Protein AF-X1L240-F1 (afdb_monomer)

Mean predicted aligned error: 15.2 Å

Structure (mmCIF, N/CA/C/O backbone):
data_AF-X1L240-F1
#
_entry.id   AF-X1L240-F1
#
loop_
_atom_site.group_PDB
_atom_site.id
_atom_site.type_symbol
_atom_site.label_atom_id
_atom_site.label_alt_id
_atom_site.label_comp_id
_atom_site.label_asym_id
_atom_site.label_entity_id
_atom_site.label_seq_id
_atom_site.pdbx_PDB_ins_code
_atom_site.Cartn_x
_atom_site.Cartn_y
_atom_site.Cartn_z
_atom_site.occupancy
_atom_site.B_iso_or_equiv
_atom_site.auth_seq_id
_atom_site.auth_comp_id
_atom_site.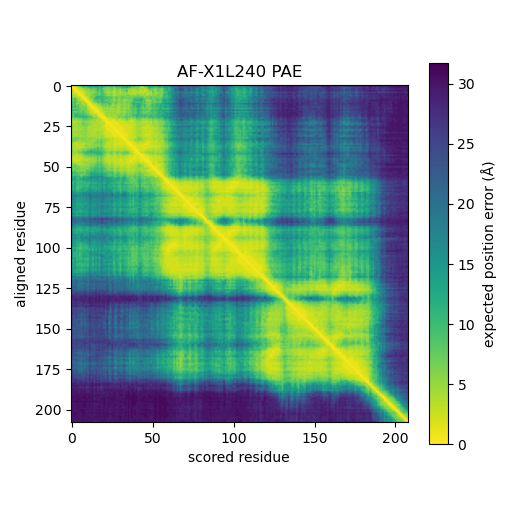auth_asym_id
_atom_site.auth_atom_id
_atom_site.pdbx_PDB_model_num
ATOM 1 N N . GLY A 1 1 ? -13.635 12.546 35.125 1.00 64.88 1 GLY A N 1
ATOM 2 C CA . GLY A 1 1 ? -14.013 11.126 35.265 1.00 64.88 1 GLY A CA 1
ATOM 3 C C . GLY A 1 1 ? -13.956 10.483 33.898 1.00 64.88 1 GLY A C 1
ATOM 4 O O . GLY A 1 1 ? -14.154 11.200 32.927 1.00 64.88 1 GLY A O 1
ATOM 5 N N . ILE A 1 2 ? -13.635 9.193 33.816 1.00 74.81 2 ILE A N 1
ATOM 6 C CA . ILE A 1 2 ? -13.591 8.444 32.550 1.00 74.81 2 ILE A CA 1
ATOM 7 C C . ILE A 1 2 ? -14.924 7.709 32.403 1.00 74.81 2 ILE A C 1
ATOM 9 O O . ILE A 1 2 ? -15.330 7.009 33.330 1.00 74.81 2 ILE A O 1
ATOM 13 N N . ASN A 1 3 ? -15.600 7.877 31.266 1.00 79.88 3 ASN A N 1
ATOM 14 C CA . ASN A 1 3 ? -16.788 7.093 30.938 1.00 79.88 3 ASN A CA 1
ATOM 15 C C . ASN A 1 3 ? -16.334 5.785 30.296 1.00 79.88 3 ASN A C 1
ATOM 17 O O . ASN A 1 3 ? -15.574 5.810 29.329 1.00 79.88 3 ASN A O 1
ATOM 21 N N . MET A 1 4 ? -16.781 4.656 30.837 1.00 81.19 4 MET A N 1
ATOM 22 C CA . MET A 1 4 ? -16.310 3.342 30.415 1.00 81.19 4 MET A CA 1
ATOM 23 C C . MET A 1 4 ? -17.476 2.373 30.263 1.00 81.19 4 MET A C 1
ATOM 25 O O . MET A 1 4 ? -18.362 2.323 31.115 1.00 81.19 4 MET A O 1
ATOM 29 N N . VAL A 1 5 ? -17.444 1.604 29.180 1.00 81.12 5 VAL A N 1
ATOM 30 C CA . VAL A 1 5 ? -18.357 0.501 28.891 1.00 81.12 5 VAL A CA 1
ATOM 31 C C . VAL A 1 5 ? -17.515 -0.758 28.745 1.00 81.12 5 VAL A C 1
ATOM 33 O O . VAL A 1 5 ? -16.500 -0.772 28.049 1.00 81.12 5 VAL A O 1
ATOM 36 N N . VAL A 1 6 ?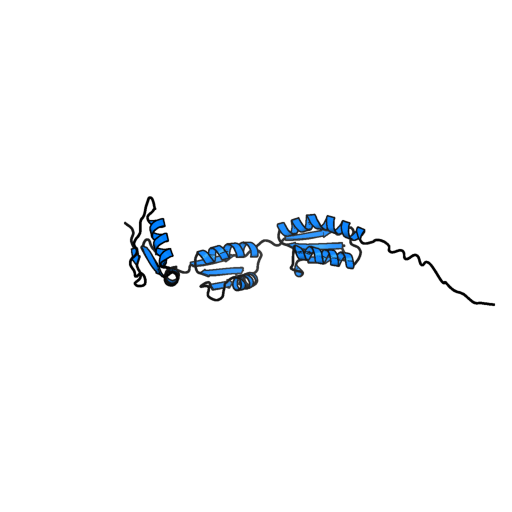 -17.923 -1.806 29.445 1.00 80.38 6 VAL A N 1
ATOM 37 C CA . VAL A 1 6 ? -17.218 -3.082 29.487 1.00 80.38 6 VAL A CA 1
ATOM 38 C C . VAL A 1 6 ? -18.162 -4.128 28.918 1.00 80.38 6 VAL A C 1
ATOM 40 O O . VAL A 1 6 ? -19.302 -4.224 29.367 1.00 80.38 6 VAL A O 1
ATOM 43 N N . ASP A 1 7 ? -17.703 -4.855 27.907 1.00 79.31 7 ASP A N 1
ATOM 44 C CA . ASP A 1 7 ? -18.463 -5.935 27.285 1.00 79.31 7 ASP A CA 1
ATOM 45 C C . ASP A 1 7 ? -18.542 -7.162 28.213 1.00 79.31 7 ASP A C 1
ATOM 47 O O . ASP A 1 7 ? -17.616 -7.423 28.988 1.00 79.31 7 ASP A O 1
ATOM 51 N N . ASP A 1 8 ? -19.618 -7.948 28.113 1.00 77.56 8 ASP A N 1
ATOM 52 C CA . ASP A 1 8 ? -19.832 -9.154 28.933 1.00 77.56 8 ASP A CA 1
ATOM 53 C C . ASP A 1 8 ? -18.708 -10.195 28.772 1.00 77.56 8 ASP A C 1
ATOM 55 O O . ASP A 1 8 ? -18.492 -11.036 29.648 1.00 77.56 8 ASP A O 1
ATOM 59 N N . SER A 1 9 ? -17.948 -10.126 27.672 1.00 71.19 9 SER A N 1
ATOM 60 C CA . SER A 1 9 ? -16.756 -10.948 27.446 1.00 71.19 9 SER A CA 1
ATOM 61 C C . SER A 1 9 ? -15.616 -10.703 28.445 1.00 71.19 9 SER A C 1
ATOM 63 O O . SER A 1 9 ? -14.709 -11.535 28.563 1.00 71.19 9 SER A O 1
ATOM 65 N N . VAL A 1 10 ? -15.644 -9.598 29.192 1.00 73.75 10 VAL A N 1
ATOM 66 C CA . VAL A 1 10 ? -14.612 -9.235 30.165 1.00 73.75 10 VAL A CA 1
ATOM 67 C C . VAL A 1 10 ? -14.904 -9.909 31.506 1.00 73.75 10 VAL A C 1
ATOM 69 O O . VAL A 1 10 ? -15.549 -9.356 32.395 1.00 73.75 10 VAL A O 1
ATOM 72 N N . THR A 1 11 ? -14.390 -11.128 31.675 1.00 72.00 11 THR A N 1
ATOM 73 C CA . THR A 1 11 ? -14.557 -11.915 32.907 1.00 72.00 11 THR A CA 1
ATOM 74 C C . THR A 1 11 ? -13.221 -12.311 33.540 1.00 72.00 11 THR A C 1
ATOM 76 O O . THR A 1 11 ? -12.216 -12.557 32.871 1.00 72.00 11 THR A O 1
ATOM 79 N N . GLY A 1 12 ? -13.199 -12.387 34.874 1.00 71.62 12 GLY A N 1
ATOM 80 C CA . GLY A 1 12 ? -12.075 -12.922 35.643 1.00 71.62 12 GLY A CA 1
ATOM 81 C C . GLY A 1 12 ? -11.600 -12.021 36.781 1.00 71.62 12 GLY A C 1
ATOM 82 O O . GLY A 1 12 ? -11.996 -10.869 36.913 1.00 71.62 12 GLY A O 1
ATOM 83 N N . LYS A 1 13 ? -10.727 -12.575 37.629 1.00 73.25 13 LYS A N 1
ATOM 84 C CA . LYS A 1 13 ? -10.032 -11.842 38.694 1.00 73.25 13 LYS A CA 1
ATOM 85 C C . LYS A 1 13 ? -8.554 -11.722 38.343 1.00 73.25 13 LYS A C 1
ATOM 87 O O . LYS A 1 13 ? -7.953 -12.676 37.848 1.00 73.25 13 LYS A O 1
ATOM 92 N N . ILE A 1 14 ? -7.987 -10.551 38.601 1.00 68.06 14 ILE A N 1
ATOM 93 C CA . ILE A 1 14 ? -6.566 -10.258 38.437 1.00 68.06 14 ILE A CA 1
ATOM 94 C C . ILE A 1 14 ? -6.063 -9.637 39.743 1.00 68.06 14 ILE A C 1
ATOM 96 O O . ILE A 1 14 ? -6.729 -8.788 40.333 1.00 68.06 14 ILE A O 1
ATOM 100 N N . THR A 1 15 ? -4.894 -10.079 40.196 1.00 74.19 15 THR A N 1
ATOM 101 C CA . THR A 1 15 ? -4.177 -9.482 41.326 1.00 74.19 15 THR A CA 1
ATOM 102 C C . THR A 1 15 ? -2.931 -8.815 40.771 1.00 74.19 15 THR A C 1
ATOM 104 O O . THR A 1 15 ? -2.129 -9.468 40.109 1.00 74.19 15 THR A O 1
ATOM 107 N N . LEU A 1 16 ? -2.782 -7.515 41.015 1.00 69.44 16 LEU A N 1
ATOM 108 C CA . LEU A 1 16 ? -1.676 -6.712 40.497 1.00 69.44 16 LEU A CA 1
ATOM 109 C C . LEU A 1 16 ? -0.954 -6.034 41.646 1.00 69.44 16 LEU A C 1
ATOM 111 O O . LEU A 1 16 ? -1.573 -5.625 42.627 1.00 69.44 16 LEU A O 1
ATOM 115 N N . ASN A 1 17 ? 0.349 -5.858 41.475 1.00 79.25 17 ASN A N 1
ATOM 116 C CA . ASN A 1 17 ? 1.143 -4.957 42.290 1.00 79.25 17 ASN A CA 1
ATOM 117 C C . ASN A 1 17 ? 1.665 -3.854 41.370 1.00 79.25 17 ASN A C 1
ATOM 119 O O . ASN A 1 17 ? 2.515 -4.108 40.519 1.00 79.25 17 ASN A O 1
ATOM 123 N N . LEU A 1 18 ? 1.091 -2.661 41.494 1.00 78.31 18 LEU A N 1
ATOM 124 C CA . LEU A 1 18 ? 1.404 -1.513 40.652 1.00 78.31 18 LEU A CA 1
ATOM 125 C C . LEU A 1 18 ? 2.294 -0.549 41.446 1.00 78.31 18 LEU A C 1
ATOM 127 O O . LEU A 1 18 ? 1.907 -0.102 42.526 1.00 78.31 18 LEU A O 1
ATOM 131 N N . ARG A 1 19 ? 3.478 -0.225 40.919 1.00 81.19 19 ARG A N 1
ATOM 132 C CA . ARG A 1 19 ? 4.399 0.771 41.489 1.00 81.19 19 ARG A CA 1
ATOM 133 C C . ARG A 1 19 ? 4.771 1.771 40.406 1.00 81.19 19 ARG A C 1
ATOM 135 O O . ARG A 1 19 ? 5.269 1.353 39.371 1.00 81.19 19 ARG A O 1
ATOM 142 N N . GLU A 1 20 ? 4.503 3.054 40.647 1.00 83.06 20 GLU A N 1
ATOM 143 C CA . GLU A 1 20 ? 4.883 4.163 39.751 1.00 83.06 20 GLU A CA 1
ATOM 144 C C . GLU A 1 20 ? 4.416 4.010 38.287 1.00 83.06 20 GLU A C 1
ATOM 146 O O . GLU A 1 20 ? 5.056 4.505 37.366 1.00 83.06 20 GLU A O 1
ATOM 151 N N . VAL A 1 21 ? 3.283 3.341 38.052 1.00 86.06 21 VAL A N 1
ATOM 152 C CA . VAL A 1 21 ? 2.714 3.146 36.706 1.00 86.06 21 VAL A CA 1
ATOM 153 C C . VAL A 1 21 ? 1.523 4.065 36.462 1.00 86.06 21 VAL A C 1
ATOM 155 O O . VAL A 1 21 ? 0.710 4.303 37.360 1.00 86.06 21 VAL A O 1
ATOM 158 N N . SER A 1 22 ? 1.395 4.566 35.232 1.00 88.75 22 SER A N 1
ATOM 159 C CA . SER A 1 22 ? 0.227 5.350 34.832 1.00 88.75 22 SER A CA 1
ATOM 160 C C . SER A 1 22 ? -1.017 4.461 34.707 1.00 88.75 22 SER A C 1
ATOM 162 O O . SER A 1 22 ? -0.921 3.253 34.477 1.00 88.75 22 SER A O 1
ATOM 164 N N . PHE A 1 23 ? -2.209 5.059 34.821 1.00 83.31 23 PHE A N 1
ATOM 165 C CA . PHE A 1 23 ? -3.475 4.341 34.619 1.00 83.31 23 PHE A CA 1
ATOM 166 C C . PHE A 1 23 ? -3.527 3.640 33.254 1.00 83.31 23 PHE A C 1
ATOM 168 O O . PHE A 1 23 ? -3.976 2.501 33.165 1.00 83.31 23 PHE A O 1
ATOM 175 N N . LYS A 1 24 ? -3.033 4.305 32.203 1.00 83.75 24 LYS A N 1
ATOM 176 C CA . LYS A 1 24 ? -3.028 3.770 30.841 1.00 83.75 24 LYS A CA 1
ATOM 177 C C . LYS A 1 24 ? -2.110 2.554 30.719 1.00 83.75 24 LYS A C 1
ATOM 179 O O . LYS A 1 24 ? -2.525 1.555 30.148 1.00 83.75 24 LYS A O 1
ATOM 184 N N . ASP A 1 25 ? -0.912 2.615 31.299 1.00 85.94 25 ASP A N 1
ATOM 185 C CA . ASP A 1 25 ? 0.047 1.503 31.240 1.00 85.94 25 ASP A CA 1
ATOM 186 C C . ASP A 1 25 ? -0.443 0.299 32.050 1.00 85.94 25 ASP A C 1
ATOM 188 O O . ASP A 1 25 ? -0.326 -0.847 31.617 1.00 85.94 25 ASP A O 1
ATOM 192 N N . ALA A 1 26 ? -1.048 0.556 33.215 1.00 85.50 26 ALA A N 1
ATOM 193 C CA . ALA A 1 26 ? -1.674 -0.483 34.021 1.00 85.50 26 ALA A CA 1
ATOM 194 C C . ALA A 1 26 ? -2.846 -1.144 33.278 1.00 85.50 26 ALA A C 1
ATOM 196 O O . ALA A 1 26 ? -2.953 -2.370 33.277 1.00 85.50 26 ALA A O 1
ATOM 197 N N . LEU A 1 27 ? -3.700 -0.350 32.623 1.00 85.69 27 LEU A N 1
ATOM 198 C CA . LEU A 1 27 ? -4.809 -0.853 31.816 1.00 85.69 27 LEU A CA 1
ATOM 199 C C . LEU A 1 27 ? -4.300 -1.700 30.642 1.00 85.69 27 LEU A C 1
ATOM 201 O O . LEU A 1 27 ? -4.745 -2.832 30.479 1.00 85.69 27 LEU A O 1
ATOM 205 N N . ASP A 1 28 ? -3.332 -1.198 29.876 1.00 86.19 28 ASP A N 1
ATOM 206 C CA . ASP A 1 28 ? -2.754 -1.905 28.728 1.00 86.19 28 ASP A CA 1
ATOM 207 C C . ASP A 1 28 ? -2.132 -3.255 29.139 1.00 86.19 28 ASP A C 1
ATOM 209 O O . ASP A 1 28 ? -2.334 -4.276 28.478 1.00 86.19 28 ASP A O 1
ATOM 213 N N . LEU A 1 29 ? -1.456 -3.304 30.294 1.00 84.38 29 LEU A N 1
ATOM 214 C CA . LEU A 1 29 ? -0.923 -4.549 30.855 1.00 84.38 29 LEU A CA 1
ATOM 215 C C . LEU A 1 29 ? -2.034 -5.565 31.170 1.00 84.38 29 LEU A C 1
ATOM 217 O O . LEU A 1 29 ? -1.906 -6.746 30.839 1.00 84.38 29 LEU A O 1
ATOM 221 N N . ILE A 1 30 ? -3.126 -5.121 31.799 1.00 84.25 30 ILE A N 1
ATOM 222 C CA . ILE A 1 30 ? -4.266 -5.984 32.153 1.00 84.25 30 ILE A CA 1
ATOM 223 C C . ILE A 1 30 ? -4.925 -6.553 30.899 1.00 84.25 30 ILE A C 1
ATOM 225 O O . ILE A 1 30 ? -5.211 -7.752 30.842 1.00 84.25 30 ILE A O 1
ATOM 229 N N . LEU A 1 31 ? -5.154 -5.698 29.902 1.00 87.12 31 LEU A N 1
ATOM 230 C CA . LEU A 1 31 ? -5.813 -6.074 28.656 1.00 87.12 31 LEU A CA 1
ATOM 231 C C . LEU A 1 31 ? -4.976 -7.097 27.882 1.00 87.12 31 LEU A C 1
ATOM 233 O O . LEU A 1 31 ? -5.490 -8.160 27.523 1.00 87.12 31 LEU A O 1
ATOM 237 N N . LYS A 1 32 ? -3.661 -6.864 27.767 1.00 84.44 32 LYS A N 1
ATOM 238 C CA . LYS A 1 32 ? -2.716 -7.809 27.148 1.00 84.44 32 LYS A CA 1
ATOM 239 C C . LYS A 1 32 ? -2.717 -9.182 27.817 1.00 84.44 32 LYS A C 1
ATOM 241 O O . LYS A 1 32 ? -2.721 -10.190 27.116 1.00 84.44 32 LYS A O 1
ATOM 246 N N . LEU A 1 33 ? -2.761 -9.246 29.152 1.00 83.19 33 LEU A N 1
ATOM 247 C CA . LEU A 1 33 ? -2.785 -10.519 29.892 1.00 83.19 33 LEU A CA 1
ATOM 248 C C . LEU A 1 33 ? -4.053 -11.348 29.646 1.00 83.19 33 LEU A C 1
ATOM 250 O O . LEU A 1 33 ? -4.039 -12.563 29.842 1.00 83.19 33 LEU A O 1
ATOM 254 N N . LYS A 1 34 ? -5.156 -10.702 29.258 1.00 81.19 34 LYS A N 1
ATOM 255 C CA . LYS A 1 34 ? -6.461 -11.344 29.052 1.00 81.19 34 LYS A CA 1
ATOM 256 C C . LYS A 1 34 ? -6.869 -11.450 27.582 1.00 81.19 34 LYS A C 1
ATOM 258 O O . LYS A 1 34 ? -7.962 -11.933 27.312 1.00 81.19 34 LYS A O 1
ATOM 263 N N . GLY A 1 35 ? -6.013 -11.030 26.647 1.00 84.12 35 GLY A N 1
ATOM 264 C CA . GLY A 1 35 ? -6.350 -10.992 25.218 1.00 84.12 35 GLY A CA 1
ATOM 265 C C . GLY A 1 35 ? -7.481 -10.009 24.890 1.00 84.12 35 GLY A C 1
ATOM 266 O O . GLY A 1 35 ? -8.183 -10.173 23.891 1.00 84.12 35 GLY A O 1
ATOM 267 N N . LEU A 1 36 ? -7.682 -9.016 25.753 1.00 87.50 36 LEU A N 1
ATOM 268 C CA . LEU A 1 36 ? -8.650 -7.945 25.570 1.00 87.50 36 LEU A CA 1
ATOM 269 C C . LEU A 1 36 ? -7.960 -6.755 24.903 1.00 87.50 36 LEU A C 1
ATOM 271 O O . LEU A 1 36 ? -6.734 -6.638 24.926 1.00 87.50 36 LEU A O 1
ATOM 275 N N . ASP A 1 37 ? -8.758 -5.869 24.333 1.00 87.56 37 ASP A N 1
ATOM 276 C CA . ASP A 1 37 ? -8.302 -4.602 23.780 1.00 87.56 37 ASP A CA 1
ATOM 277 C C . ASP A 1 37 ? -9.288 -3.500 24.196 1.00 87.56 37 ASP A C 1
ATOM 279 O O . ASP A 1 37 ? -10.337 -3.774 24.798 1.00 87.56 37 ASP A O 1
ATOM 283 N N . TYR A 1 38 ? -8.962 -2.247 23.902 1.00 86.56 38 TYR A N 1
ATOM 284 C CA . TYR A 1 38 ? -9.868 -1.132 24.130 1.00 86.56 38 TYR A CA 1
ATOM 285 C C . TYR A 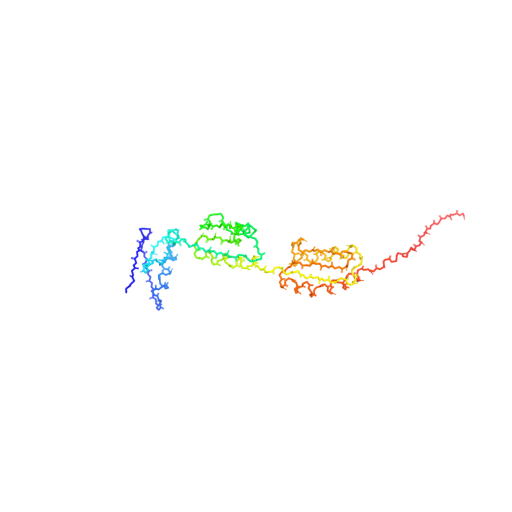1 38 ? -9.954 -0.219 22.912 1.00 86.56 38 TYR A C 1
ATOM 287 O O . TYR A 1 38 ? -9.005 -0.049 22.151 1.00 86.56 38 TYR A O 1
ATOM 295 N N . THR A 1 39 ? -11.103 0.422 22.738 1.00 85.00 39 THR A N 1
ATOM 296 C CA . THR A 1 39 ? -11.262 1.505 21.769 1.00 85.00 39 THR A CA 1
ATOM 297 C C . THR A 1 39 ? -12.005 2.665 22.400 1.00 85.00 39 THR A C 1
ATOM 299 O O . THR A 1 39 ? -12.779 2.492 23.339 1.00 85.00 39 THR A O 1
ATOM 302 N N . GLU A 1 40 ? -11.748 3.868 21.906 1.00 83.00 40 GLU A N 1
ATOM 303 C CA . GLU A 1 40 ? -12.435 5.065 22.358 1.00 83.00 40 GLU A CA 1
ATOM 304 C C . GLU A 1 40 ? -13.401 5.523 21.270 1.00 83.00 40 GLU A C 1
ATOM 306 O O . GLU A 1 40 ? -12.997 5.874 20.160 1.00 83.00 40 GLU A O 1
ATOM 311 N N . VAL A 1 41 ? -14.693 5.522 21.591 1.00 79.19 41 VAL A N 1
ATOM 312 C CA . VAL A 1 41 ? -15.749 5.975 20.684 1.00 79.19 41 VAL A CA 1
ATOM 313 C C . VAL A 1 41 ? -16.542 7.057 21.395 1.00 79.19 41 VAL A C 1
ATOM 315 O O . VAL A 1 41 ? -17.176 6.807 22.415 1.00 79.19 41 VAL A O 1
ATOM 318 N N . SER A 1 42 ? -16.508 8.278 20.855 1.00 77.56 42 SER A N 1
ATOM 319 C CA . SER A 1 42 ? -17.291 9.411 21.369 1.00 77.56 42 SER A CA 1
ATOM 320 C C . SER A 1 42 ? -17.090 9.671 22.874 1.00 77.56 42 SER A C 1
ATOM 322 O O . SER A 1 42 ? -18.066 9.852 23.601 1.00 77.56 42 SER A O 1
ATOM 324 N N . ASN A 1 43 ? -15.830 9.716 23.337 1.00 77.19 43 ASN A N 1
ATOM 325 C CA . ASN A 1 43 ? -15.452 9.957 24.743 1.00 77.19 43 ASN A CA 1
ATOM 326 C C . ASN A 1 43 ? -15.907 8.844 25.717 1.00 77.19 43 ASN A C 1
ATOM 328 O O . ASN A 1 43 ? -16.016 9.059 26.928 1.00 77.19 43 ASN A O 1
ATOM 332 N N . ILE A 1 44 ? -16.195 7.652 25.188 1.00 80.75 44 ILE A N 1
ATOM 333 C CA . ILE A 1 44 ? -16.465 6.438 25.956 1.00 80.75 44 ILE A CA 1
ATOM 334 C C . ILE A 1 44 ? -15.369 5.426 25.644 1.00 80.75 44 ILE A C 1
ATOM 336 O O . ILE A 1 44 ? -15.122 5.092 24.484 1.00 80.75 44 ILE A O 1
ATOM 340 N N . LEU A 1 45 ? -14.737 4.928 26.701 1.00 83.94 45 LEU A N 1
ATOM 341 C CA . LEU A 1 45 ? -13.778 3.839 26.638 1.00 83.94 45 LEU A CA 1
ATOM 342 C C . LEU A 1 45 ? -14.534 2.506 26.587 1.00 83.94 45 LEU A C 1
ATOM 344 O O . LEU A 1 45 ? -15.198 2.142 27.555 1.00 83.94 45 LEU A O 1
ATOM 348 N N . ILE A 1 46 ? -14.442 1.788 25.473 1.00 84.81 46 ILE A N 1
ATOM 349 C CA . ILE A 1 46 ? -15.039 0.464 25.286 1.00 84.81 46 ILE A CA 1
ATOM 350 C C . ILE A 1 46 ? -13.945 -0.583 25.468 1.00 84.81 46 ILE A C 1
ATOM 352 O O . ILE A 1 46 ? -12.932 -0.533 24.773 1.00 84.81 46 ILE A O 1
ATOM 356 N N . ILE A 1 47 ? -14.157 -1.530 26.380 1.00 87.06 47 ILE A N 1
ATOM 357 C CA . ILE A 1 47 ? -13.249 -2.656 26.628 1.00 87.06 47 ILE A CA 1
ATOM 358 C C . ILE A 1 47 ? -13.952 -3.950 26.226 1.00 87.06 47 ILE A C 1
ATOM 360 O O . ILE A 1 47 ? -15.024 -4.254 26.750 1.00 87.06 47 ILE A O 1
ATOM 364 N N . ALA A 1 48 ? -13.341 -4.718 25.325 1.00 85.88 48 ALA A N 1
ATOM 365 C CA . ALA A 1 48 ? -13.869 -6.001 24.865 1.00 85.88 48 ALA A CA 1
ATOM 366 C C . ALA A 1 48 ? -12.734 -6.927 24.396 1.00 85.88 48 ALA A C 1
ATOM 368 O O . ALA A 1 48 ? -11.562 -6.546 24.381 1.00 85.88 48 ALA A O 1
ATOM 369 N N . GLN A 1 49 ? -13.061 -8.158 23.999 1.00 84.75 49 GLN A N 1
ATOM 370 C CA . GLN A 1 49 ? -12.097 -9.012 23.296 1.00 84.75 49 GLN A CA 1
ATOM 371 C C . GLN A 1 49 ? -11.621 -8.339 22.007 1.00 84.75 49 GLN A C 1
ATOM 373 O O . GLN A 1 49 ? -12.391 -7.652 21.337 1.00 84.75 49 GLN A O 1
ATOM 378 N N . LYS A 1 50 ? -10.364 -8.578 21.629 1.00 80.94 50 LYS A N 1
ATOM 379 C CA . LYS A 1 50 ? -9.724 -7.920 20.481 1.00 80.94 50 LYS A CA 1
ATOM 380 C C . LYS A 1 50 ? -10.552 -7.975 19.186 1.00 80.94 50 LYS A C 1
ATOM 382 O O . LYS A 1 50 ? -10.642 -6.988 18.466 1.00 80.94 50 LYS A O 1
ATOM 387 N N . GLU A 1 51 ? -11.207 -9.103 18.923 1.00 76.50 51 GLU A N 1
ATOM 388 C CA . GLU A 1 51 ? -12.057 -9.296 17.741 1.00 76.50 51 GLU A CA 1
ATOM 389 C C . GLU A 1 51 ? -13.356 -8.465 17.781 1.00 76.50 51 GLU A C 1
ATOM 391 O O . GLU A 1 51 ? -13.804 -7.946 16.757 1.00 76.50 51 GLU A O 1
ATOM 396 N N . LEU A 1 52 ? -13.928 -8.276 18.974 1.00 77.25 52 LEU A N 1
ATOM 397 C CA . LEU A 1 52 ? -15.098 -7.426 19.207 1.00 77.25 52 LEU A CA 1
ATOM 398 C C . LEU A 1 52 ? -14.734 -5.938 19.132 1.00 77.25 52 LEU A C 1
ATOM 400 O O . LEU A 1 52 ? -15.491 -5.155 18.560 1.00 77.25 52 LEU A O 1
ATOM 404 N N . VAL A 1 53 ? -13.558 -5.549 19.637 1.00 77.06 53 VAL A N 1
ATOM 405 C CA . VAL A 1 53 ? -13.042 -4.167 19.567 1.00 77.06 53 VAL A CA 1
ATOM 406 C C . VAL A 1 53 ? -12.924 -3.676 18.126 1.00 77.06 53 VAL A C 1
ATOM 408 O O . VAL A 1 53 ? -13.354 -2.564 17.819 1.00 77.06 53 VAL A O 1
ATOM 411 N N . GLU A 1 54 ? -12.446 -4.527 17.220 1.00 70.94 54 GLU A N 1
ATOM 412 C CA . GLU A 1 54 ? -12.418 -4.244 15.779 1.00 70.94 54 GLU A CA 1
ATOM 413 C C . GLU A 1 54 ? -13.819 -4.020 15.180 1.00 70.94 54 GLU A C 1
ATOM 415 O O . GLU A 1 54 ? -13.962 -3.307 14.192 1.00 70.94 54 GLU A O 1
ATOM 420 N N . GLY A 1 55 ? -14.875 -4.593 15.767 1.00 71.00 55 GLY A N 1
ATOM 421 C CA . GLY A 1 55 ? -16.265 -4.325 15.376 1.00 71.00 55 GLY A CA 1
ATOM 422 C C . GLY A 1 55 ? -16.782 -2.949 15.811 1.00 71.00 55 GLY A C 1
ATOM 423 O O . GLY A 1 55 ? -17.644 -2.378 15.144 1.00 71.00 55 GLY A O 1
ATOM 424 N N . TYR A 1 56 ? -16.244 -2.393 16.900 1.00 70.75 56 TYR A N 1
ATOM 425 C CA . TYR A 1 56 ? -16.595 -1.052 17.381 1.00 70.75 56 TYR A CA 1
ATOM 426 C C . TYR A 1 56 ? -15.845 0.063 16.635 1.00 70.75 56 TYR A C 1
ATOM 428 O O . TYR A 1 56 ? -16.310 1.209 16.611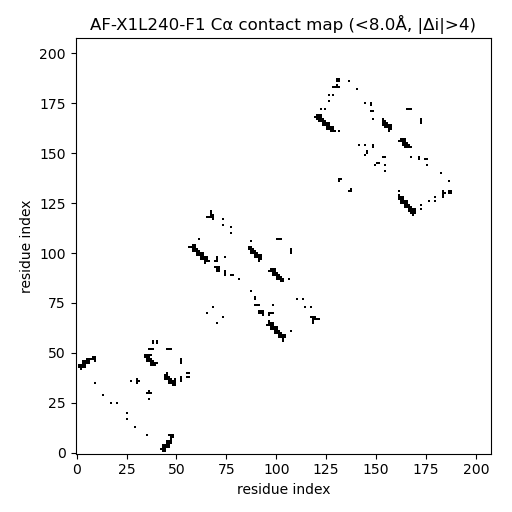 1.00 70.75 56 TYR A O 1
ATOM 436 N N . LYS A 1 57 ? -14.712 -0.251 15.988 1.00 72.75 57 LYS A N 1
ATOM 437 C CA . LYS A 1 57 ? -14.011 0.681 15.097 1.00 72.75 57 LYS A CA 1
ATOM 438 C C . LYS A 1 57 ? -14.870 0.921 13.852 1.00 72.75 57 LYS A C 1
ATOM 440 O O . LYS A 1 57 ? -15.031 0.048 13.004 1.00 72.75 57 LYS A O 1
ATOM 445 N N . LYS A 1 58 ? -15.434 2.126 13.726 1.00 75.25 58 LYS A N 1
ATOM 446 C CA . LYS A 1 58 ? -16.182 2.499 12.518 1.00 75.25 58 LYS A CA 1
ATOM 447 C C . LYS A 1 58 ? -15.234 2.514 11.314 1.00 75.25 58 LYS A C 1
ATOM 449 O O . LYS A 1 58 ? -14.190 3.165 11.404 1.00 75.25 58 LYS A O 1
ATOM 454 N N . PRO A 1 59 ? -15.594 1.865 10.192 1.00 81.38 59 PRO A N 1
ATOM 455 C CA . PRO A 1 59 ? -14.809 1.974 8.978 1.00 81.38 59 PRO A CA 1
ATOM 456 C C . PRO A 1 59 ? -14.850 3.423 8.503 1.00 81.38 59 PRO A C 1
ATOM 458 O O . PRO A 1 59 ? -15.911 4.054 8.447 1.00 81.38 59 PRO A O 1
ATOM 461 N N . ILE A 1 60 ? -13.684 3.956 8.176 1.00 86.75 60 ILE A N 1
ATOM 462 C CA . ILE A 1 60 ? -13.559 5.256 7.532 1.00 86.75 60 ILE A CA 1
ATOM 463 C C . ILE A 1 60 ? -13.382 5.035 6.034 1.00 86.75 60 ILE A C 1
ATOM 465 O O . ILE A 1 60 ? -12.851 4.013 5.612 1.00 86.75 60 ILE A O 1
ATOM 469 N N . THR A 1 61 ? -13.860 5.978 5.226 1.00 89.19 61 THR A N 1
ATOM 470 C CA . THR A 1 61 ? -13.629 5.976 3.778 1.00 89.19 61 THR A CA 1
ATOM 471 C C . THR A 1 61 ? -12.715 7.132 3.430 1.00 89.19 61 THR A C 1
ATOM 473 O O . THR A 1 61 ? -12.955 8.261 3.862 1.00 89.19 61 THR A O 1
ATOM 476 N N . ARG A 1 62 ? -11.677 6.852 2.649 1.00 91.56 62 ARG A N 1
ATOM 477 C CA . ARG A 1 62 ? -10.733 7.844 2.151 1.00 91.56 62 ARG A CA 1
ATOM 478 C C . ARG A 1 62 ? -10.607 7.712 0.641 1.00 91.56 62 ARG A C 1
ATOM 480 O O . ARG A 1 62 ? -10.600 6.608 0.106 1.00 91.56 62 ARG A O 1
ATOM 487 N N . ILE A 1 63 ? -10.541 8.858 -0.023 1.00 92.25 63 ILE A N 1
ATOM 488 C CA . ILE A 1 63 ? -10.391 8.951 -1.472 1.00 92.25 63 ILE A CA 1
ATOM 489 C C . ILE A 1 63 ? -8.947 9.356 -1.752 1.00 92.25 63 ILE A C 1
ATOM 491 O O . ILE A 1 63 ? -8.457 10.324 -1.168 1.00 92.25 63 ILE A O 1
ATOM 495 N N . PHE A 1 64 ? -8.286 8.610 -2.627 1.00 92.19 64 PHE A N 1
ATOM 496 C CA . PHE A 1 64 ? -6.937 8.876 -3.103 1.00 92.19 64 PHE A CA 1
ATOM 497 C C . PHE A 1 64 ? -6.997 9.187 -4.593 1.00 92.19 64 PHE A C 1
ATOM 499 O O . PHE A 1 64 ? -7.475 8.377 -5.382 1.00 92.19 64 PHE A O 1
ATOM 506 N N . GLU A 1 65 ? -6.537 10.370 -4.971 1.00 91.31 65 GLU A N 1
ATOM 507 C CA . GLU A 1 65 ? -6.406 10.770 -6.369 1.00 91.31 65 GLU A CA 1
ATOM 508 C C . GLU A 1 65 ? -5.030 10.352 -6.882 1.00 91.31 65 GLU A C 1
ATOM 510 O O . GLU A 1 65 ? -4.024 10.684 -6.254 1.00 91.31 65 GLU A O 1
ATOM 515 N N . LEU A 1 66 ? -4.999 9.617 -7.996 1.00 89.94 66 LEU A N 1
ATOM 516 C CA . LEU A 1 66 ? -3.763 9.171 -8.631 1.00 89.94 66 LEU A CA 1
ATOM 517 C C . LEU A 1 66 ? -3.423 10.087 -9.806 1.00 89.94 66 LEU A C 1
ATOM 519 O O . LEU A 1 66 ? -4.282 10.396 -10.638 1.00 89.94 66 LEU A O 1
ATOM 523 N N . LYS A 1 67 ? -2.162 10.505 -9.891 1.00 86.50 67 LYS A N 1
ATOM 524 C CA . LYS A 1 67 ? -1.667 11.423 -10.929 1.00 86.50 67 LYS A CA 1
ATOM 525 C C . LYS A 1 67 ? -0.849 10.724 -12.006 1.00 86.50 67 LYS A C 1
ATOM 527 O O . LYS A 1 67 ? -0.866 11.155 -13.155 1.00 86.50 67 LYS A O 1
ATOM 532 N N . ASN A 1 68 ? -0.133 9.673 -11.631 1.00 82.19 68 ASN A N 1
ATOM 533 C CA . ASN A 1 68 ? 0.856 8.988 -12.456 1.00 82.19 68 ASN A CA 1
ATOM 534 C C . ASN A 1 68 ? 0.450 7.537 -12.747 1.00 82.19 68 ASN A C 1
ATOM 536 O O . ASN A 1 68 ? 0.711 7.036 -13.843 1.00 82.19 68 ASN A O 1
ATOM 540 N N . ALA A 1 69 ? -0.201 6.871 -11.790 1.00 85.06 69 ALA A N 1
ATOM 541 C CA . ALA A 1 69 ? -0.713 5.512 -11.941 1.00 85.06 69 ALA A CA 1
ATOM 542 C C . ALA A 1 69 ? -2.201 5.488 -12.328 1.00 85.06 69 ALA A C 1
ATOM 544 O O . ALA A 1 69 ? -2.959 6.415 -12.036 1.00 85.06 69 ALA A O 1
ATOM 545 N N . THR A 1 70 ? -2.638 4.399 -12.969 1.00 88.00 70 THR A N 1
ATOM 546 C CA . THR A 1 70 ? -4.064 4.152 -13.223 1.00 88.00 70 THR A CA 1
ATOM 547 C C . THR A 1 70 ? -4.732 3.544 -11.994 1.00 88.00 70 THR A C 1
ATOM 549 O O . THR A 1 70 ? -4.145 2.700 -11.309 1.00 88.00 70 THR A O 1
ATOM 552 N N . ALA A 1 71 ? -5.978 3.936 -11.725 1.00 89.56 71 ALA A N 1
ATOM 553 C CA . ALA A 1 71 ? -6.756 3.412 -10.606 1.00 89.56 71 ALA A CA 1
ATOM 554 C C . ALA A 1 71 ? -6.923 1.886 -10.675 1.00 89.56 71 ALA A C 1
ATOM 556 O O . ALA A 1 71 ? -6.802 1.214 -9.650 1.00 89.56 71 ALA A O 1
ATOM 557 N N . GLU A 1 72 ? -7.120 1.303 -11.861 1.00 88.88 72 GLU A N 1
ATOM 558 C CA . GLU A 1 72 ? -7.209 -0.153 -12.015 1.00 88.88 72 GLU A CA 1
ATOM 559 C C . GLU A 1 72 ? -5.877 -0.856 -11.747 1.00 88.88 72 GLU A C 1
ATOM 561 O O . GLU A 1 72 ? -5.851 -1.885 -11.067 1.00 88.88 72 GLU A O 1
ATOM 566 N N . GLY A 1 73 ? -4.771 -0.296 -12.248 1.00 85.31 73 GLY A N 1
ATOM 567 C CA . GLY A 1 73 ? -3.436 -0.853 -12.037 1.00 85.31 73 GLY A CA 1
ATOM 568 C C . GLY A 1 73 ? -3.052 -0.827 -10.561 1.00 85.31 73 GLY A C 1
ATOM 569 O O . GLY A 1 73 ? -2.618 -1.836 -10.004 1.00 85.31 73 GLY A O 1
ATOM 570 N N . ALA A 1 74 ? -3.301 0.303 -9.900 1.00 86.88 74 ALA A N 1
ATOM 571 C CA . ALA A 1 74 ? -3.070 0.449 -8.473 1.00 86.88 74 ALA A CA 1
ATOM 572 C C . ALA A 1 74 ? -3.961 -0.499 -7.654 1.00 86.88 74 ALA A C 1
ATOM 574 O O . ALA A 1 74 ? -3.461 -1.167 -6.751 1.00 86.88 74 ALA A O 1
ATOM 575 N N . LYS A 1 75 ? -5.248 -0.643 -8.003 1.00 89.38 75 LYS A N 1
ATOM 576 C CA . LYS A 1 75 ? -6.154 -1.595 -7.341 1.00 89.38 75 LYS A CA 1
ATOM 577 C C . LYS A 1 75 ? -5.627 -3.029 -7.404 1.00 89.38 75 LYS A C 1
ATOM 579 O O . LYS A 1 75 ? -5.623 -3.694 -6.377 1.00 89.38 75 LYS A O 1
ATOM 584 N N . GLY A 1 76 ? -5.146 -3.496 -8.558 1.00 86.31 76 GLY A N 1
ATOM 585 C CA . GLY A 1 76 ? -4.613 -4.861 -8.683 1.00 86.31 76 GLY A CA 1
ATOM 586 C C . GLY A 1 76 ? -3.418 -5.137 -7.758 1.00 86.31 76 GLY A C 1
ATOM 587 O O . GLY A 1 76 ? -3.317 -6.210 -7.157 1.00 86.31 76 GLY A O 1
ATOM 588 N N . ILE A 1 77 ? -2.541 -4.143 -7.587 1.00 85.12 77 ILE A N 1
ATOM 589 C CA . ILE A 1 77 ? -1.403 -4.227 -6.660 1.00 85.12 77 ILE A CA 1
ATOM 590 C C . ILE A 1 77 ? -1.894 -4.232 -5.206 1.00 85.12 77 ILE A C 1
ATOM 592 O O . ILE A 1 77 ? -1.429 -5.036 -4.397 1.00 85.12 77 ILE A O 1
ATOM 596 N N . LEU A 1 78 ? -2.848 -3.361 -4.872 1.00 87.44 78 LEU A N 1
ATOM 597 C CA . LEU A 1 78 ? -3.378 -3.249 -3.513 1.00 87.44 78 LEU A CA 1
ATOM 598 C C . LEU A 1 78 ? -4.183 -4.488 -3.103 1.00 87.44 78 LEU A C 1
ATOM 600 O O . LEU A 1 78 ? -4.009 -4.961 -1.984 1.00 87.44 78 LEU A O 1
ATOM 604 N N . ASP A 1 79 ? -4.978 -5.070 -4.005 1.00 86.75 79 ASP A N 1
ATOM 605 C CA . ASP A 1 79 ? -5.713 -6.321 -3.766 1.00 86.75 79 ASP A CA 1
ATOM 606 C C . ASP A 1 79 ? -4.759 -7.480 -3.428 1.00 86.75 79 ASP A C 1
ATOM 608 O O . ASP A 1 79 ? -5.089 -8.336 -2.615 1.00 86.75 79 ASP A O 1
ATOM 612 N N . SER A 1 80 ? -3.545 -7.480 -3.993 1.00 82.06 80 SER A N 1
ATOM 613 C CA . SER A 1 80 ? -2.510 -8.476 -3.673 1.00 82.06 80 SER A CA 1
ATOM 614 C C . SER A 1 80 ? -1.882 -8.267 -2.288 1.00 82.06 80 SER A C 1
ATOM 616 O O . SER A 1 80 ? -1.328 -9.198 -1.703 1.00 82.06 80 SER A O 1
ATOM 618 N N . TYR A 1 81 ? -1.933 -7.040 -1.764 1.00 79.94 81 TYR A N 1
ATOM 619 C CA . TYR A 1 81 ? -1.385 -6.687 -0.455 1.00 79.94 81 TYR A CA 1
ATOM 620 C C . TYR A 1 81 ? -2.398 -6.895 0.679 1.00 79.94 81 TYR A C 1
ATOM 622 O O . TYR A 1 81 ? -2.028 -7.225 1.812 1.00 79.94 81 TYR A O 1
ATOM 630 N N . VAL A 1 82 ? -3.684 -6.710 0.383 1.00 81.94 82 VAL A N 1
ATOM 631 C CA . VAL A 1 82 ? -4.775 -6.948 1.325 1.00 81.94 82 VAL A CA 1
ATOM 632 C C . VAL A 1 82 ? -4.951 -8.459 1.501 1.00 81.94 82 VAL A C 1
ATOM 634 O O . VAL A 1 82 ? -5.369 -9.168 0.593 1.00 81.94 82 VAL A O 1
ATOM 637 N N . LYS A 1 83 ? -4.618 -8.977 2.690 1.00 73.44 83 LYS A N 1
ATOM 638 C CA . LYS A 1 83 ? -4.816 -10.400 3.005 1.00 73.44 83 LYS A CA 1
ATOM 639 C C . LYS A 1 83 ? -6.300 -10.761 2.957 1.00 73.44 83 LYS A C 1
ATOM 641 O O . LYS A 1 83 ? -7.141 -10.006 3.446 1.00 73.44 83 LYS A O 1
ATOM 646 N N . GLU A 1 84 ? 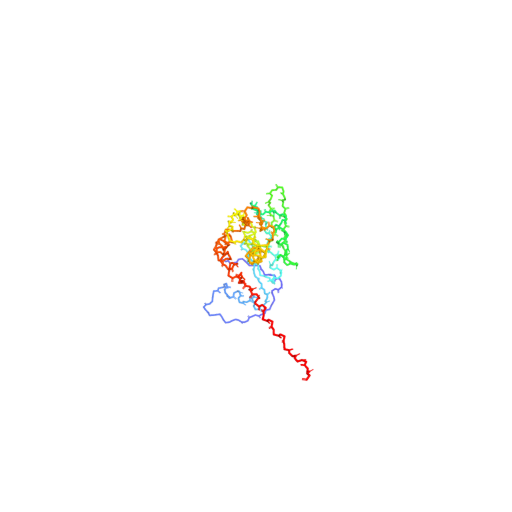-6.591 -11.955 2.450 1.00 59.12 84 GLU A N 1
ATOM 647 C CA . GLU A 1 84 ? -7.930 -12.544 2.458 1.00 59.12 84 GLU A CA 1
ATOM 648 C C . GLU A 1 84 ? -8.462 -12.577 3.907 1.00 59.12 84 GLU A C 1
ATOM 650 O O . GLU A 1 84 ? -7.883 -13.227 4.779 1.00 59.12 84 GLU A O 1
ATOM 655 N N . GLY A 1 85 ? -9.500 -11.780 4.192 1.00 58.25 85 GLY A N 1
ATOM 656 C CA . GLY A 1 85 ? -10.070 -11.595 5.536 1.00 58.25 85 GLY A CA 1
ATOM 657 C C . GLY A 1 85 ? -9.884 -10.207 6.169 1.00 58.25 85 GLY A C 1
ATOM 658 O O . GLY A 1 85 ? -10.464 -9.950 7.225 1.00 58.25 85 GLY A O 1
ATOM 659 N N . ALA A 1 86 ? -9.133 -9.292 5.548 1.00 68.06 86 ALA A N 1
ATOM 660 C CA . ALA A 1 86 ? -9.101 -7.893 5.978 1.00 68.06 86 ALA A CA 1
ATOM 661 C C . ALA A 1 86 ? -10.455 -7.207 5.719 1.00 68.06 86 ALA A C 1
ATOM 663 O O . ALA A 1 86 ? -11.085 -7.418 4.681 1.00 68.06 86 ALA A O 1
ATOM 664 N N . ARG A 1 87 ? -10.901 -6.341 6.637 1.00 72.50 87 ARG A N 1
ATOM 665 C CA . ARG A 1 87 ? -12.136 -5.547 6.479 1.00 72.50 87 ARG A CA 1
ATOM 666 C C . ARG A 1 87 ? -11.870 -4.275 5.669 1.00 72.50 87 ARG A C 1
ATOM 668 O O . ARG A 1 87 ? -12.300 -3.188 6.052 1.00 72.50 87 ARG A O 1
ATOM 675 N N . VAL A 1 88 ? -11.154 -4.416 4.555 1.00 84.25 88 VAL A N 1
ATOM 676 C CA . VAL A 1 88 ? -10.839 -3.311 3.650 1.00 84.25 88 VAL A CA 1
ATOM 677 C C . VAL A 1 88 ? -11.522 -3.544 2.316 1.00 84.25 88 VAL A C 1
ATOM 679 O O . VAL A 1 88 ? -11.352 -4.585 1.690 1.00 84.25 88 VAL A O 1
ATOM 682 N N . ASN A 1 89 ? -12.276 -2.549 1.872 1.00 88.56 89 ASN A N 1
ATOM 683 C CA . ASN A 1 89 ? -12.863 -2.501 0.547 1.00 88.56 89 ASN A CA 1
ATOM 684 C C . ASN A 1 89 ? -12.147 -1.432 -0.282 1.00 88.56 89 ASN A C 1
ATOM 686 O O . ASN A 1 89 ? -12.092 -0.271 0.126 1.00 88.56 89 ASN A O 1
ATOM 690 N N . ILE A 1 90 ? -11.614 -1.823 -1.439 1.00 91.50 90 ILE A N 1
ATOM 691 C CA . ILE A 1 90 ? -10.905 -0.935 -2.364 1.00 91.50 90 ILE A CA 1
ATOM 692 C C . ILE A 1 90 ? -11.670 -0.910 -3.683 1.00 91.50 90 ILE A C 1
ATOM 694 O O . ILE A 1 90 ? -11.860 -1.939 -4.334 1.00 91.50 90 ILE A O 1
ATOM 698 N N . VAL A 1 91 ? -12.102 0.278 -4.092 1.00 91.75 91 VAL A N 1
ATOM 699 C CA . VAL A 1 91 ? -12.821 0.498 -5.348 1.00 91.75 91 VAL A CA 1
ATOM 700 C C . VAL A 1 91 ? -12.043 1.495 -6.191 1.00 91.75 91 VAL A C 1
ATOM 702 O O . VAL A 1 91 ? -11.675 2.563 -5.712 1.00 91.75 91 VAL A O 1
ATOM 705 N N . ALA A 1 92 ? -11.806 1.149 -7.453 1.00 93.50 92 ALA A N 1
ATOM 706 C CA . ALA A 1 92 ? -11.224 2.054 -8.433 1.00 93.50 92 ALA A CA 1
ATOM 707 C C . ALA A 1 92 ? -12.341 2.762 -9.210 1.00 93.50 92 ALA A C 1
ATOM 709 O O . ALA A 1 92 ? -13.215 2.101 -9.772 1.00 93.50 92 ALA A O 1
ATOM 710 N N . ASP A 1 93 ? -12.297 4.092 -9.258 1.00 93.00 93 ASP A N 1
ATOM 711 C CA . ASP A 1 93 ? -13.079 4.898 -10.195 1.00 93.00 93 ASP A CA 1
ATOM 712 C C . ASP A 1 93 ? -12.170 5.307 -11.360 1.00 93.00 93 ASP A C 1
ATOM 714 O O . ASP A 1 93 ? -11.384 6.251 -11.260 1.00 93.00 93 ASP A O 1
ATOM 718 N N . ALA A 1 94 ? -12.305 4.582 -12.471 1.00 89.88 94 ALA A N 1
ATOM 719 C CA . ALA A 1 94 ? -11.587 4.800 -13.725 1.00 89.88 94 ALA A CA 1
ATOM 720 C C . ALA A 1 94 ? -11.792 6.203 -14.311 1.00 89.88 94 ALA A C 1
ATOM 722 O O . ALA A 1 94 ? -10.890 6.792 -14.902 1.00 89.88 94 ALA A O 1
ATOM 723 N N . ARG A 1 95 ? -13.006 6.750 -14.164 1.00 91.06 95 ARG A N 1
ATOM 724 C CA . ARG A 1 95 ? -13.401 8.021 -14.781 1.00 91.06 95 ARG A CA 1
ATOM 725 C C . ARG A 1 95 ? -12.729 9.197 -14.089 1.00 91.06 95 ARG A C 1
ATOM 727 O O . ARG A 1 95 ? -12.409 10.183 -14.746 1.00 91.06 95 ARG A O 1
ATOM 734 N N . LEU A 1 96 ? -12.569 9.104 -12.772 1.00 91.81 96 LEU A N 1
ATOM 735 C CA . LEU A 1 96 ? -11.908 10.127 -11.960 1.00 91.81 96 LEU A CA 1
ATOM 736 C C . LEU A 1 96 ? -10.442 9.791 -11.656 1.00 91.81 96 LEU A C 1
ATOM 738 O O . LEU A 1 96 ? -9.767 10.594 -11.025 1.00 91.81 96 LEU A O 1
ATOM 742 N N . ASN A 1 97 ? -9.961 8.622 -12.085 1.00 89.69 97 ASN A N 1
ATOM 743 C CA . ASN A 1 97 ? -8.667 8.056 -11.708 1.00 89.69 97 ASN A CA 1
ATOM 744 C C . ASN A 1 97 ? -8.416 8.110 -10.187 1.00 89.69 97 ASN A C 1
ATOM 746 O O . ASN A 1 97 ? -7.359 8.532 -9.716 1.00 89.69 97 ASN A O 1
ATOM 750 N N . THR A 1 98 ? -9.425 7.709 -9.407 1.00 92.81 98 THR A N 1
ATOM 751 C CA . THR A 1 98 ? -9.355 7.723 -7.938 1.00 92.81 98 THR A CA 1
ATOM 752 C C . THR A 1 98 ? -9.522 6.330 -7.350 1.00 92.81 98 THR A C 1
ATOM 754 O O . THR A 1 98 ? -10.233 5.483 -7.892 1.00 92.81 98 THR A O 1
ATOM 757 N N . LEU A 1 99 ? -8.884 6.104 -6.205 1.00 93.19 99 LEU A N 1
ATOM 758 C CA . LEU A 1 99 ? -9.087 4.939 -5.359 1.00 93.19 99 LEU A CA 1
ATOM 759 C C . LEU A 1 99 ? -9.911 5.330 -4.140 1.00 93.19 99 LEU A C 1
ATOM 761 O O . LEU A 1 99 ? -9.531 6.200 -3.357 1.00 93.19 99 LEU A O 1
ATOM 765 N N . ILE A 1 100 ? -11.033 4.651 -3.959 1.00 93.50 100 ILE A N 1
ATOM 766 C CA . ILE A 1 100 ? -11.895 4.779 -2.793 1.00 93.50 100 ILE A CA 1
ATOM 767 C C . ILE A 1 100 ? -11.576 3.596 -1.884 1.00 93.50 100 ILE A C 1
ATOM 769 O O . ILE A 1 100 ? -11.859 2.447 -2.224 1.00 93.50 100 ILE A O 1
ATOM 773 N N . VAL A 1 101 ? -10.965 3.880 -0.737 1.00 92.50 101 VAL A N 1
ATOM 774 C CA . VAL A 1 101 ? -10.561 2.874 0.246 1.00 92.50 101 VAL A CA 1
ATOM 775 C C . VAL A 1 101 ? -11.427 3.031 1.485 1.00 92.50 101 VAL A C 1
ATOM 777 O O . VAL A 1 101 ? -11.447 4.093 2.108 1.00 92.50 101 VAL A O 1
ATOM 780 N N . THR A 1 102 ? -12.125 1.967 1.862 1.00 89.25 102 THR A N 1
ATOM 781 C CA . THR A 1 102 ? -12.941 1.899 3.075 1.00 89.25 102 THR A CA 1
ATOM 782 C C . THR A 1 102 ? -12.382 0.825 3.993 1.00 89.25 102 THR A C 1
ATOM 784 O O . THR A 1 102 ? -12.286 -0.326 3.584 1.00 89.25 102 THR A O 1
ATOM 787 N N . GLY A 1 103 ? -12.036 1.168 5.231 1.00 88.75 103 GLY A N 1
ATOM 788 C CA . GLY A 1 103 ? -11.456 0.215 6.179 1.00 88.75 103 GLY A CA 1
ATOM 789 C C . GLY A 1 103 ? -11.165 0.837 7.539 1.00 88.75 103 GLY A C 1
ATOM 790 O O . GLY A 1 103 ? -11.640 1.937 7.846 1.00 88.75 103 GLY A O 1
ATOM 791 N N . SER A 1 104 ? -10.387 0.143 8.371 1.00 85.06 104 SER A N 1
ATOM 792 C CA . SER A 1 104 ? -9.905 0.729 9.623 1.00 85.06 104 SER A CA 1
ATOM 793 C C . SER A 1 104 ? -8.866 1.823 9.350 1.00 85.06 104 SER A C 1
ATOM 795 O O . SER A 1 104 ? -8.178 1.826 8.327 1.00 85.06 104 SER A O 1
ATOM 797 N N . LYS A 1 105 ? -8.719 2.767 10.287 1.00 84.38 105 LYS A N 1
ATOM 798 C CA . LYS A 1 105 ? -7.741 3.858 10.160 1.00 84.38 105 LYS A CA 1
ATOM 799 C C . LYS A 1 105 ? -6.311 3.343 9.951 1.00 84.38 105 LYS A C 1
ATOM 801 O O . LYS A 1 105 ? -5.608 3.847 9.084 1.00 84.38 105 LYS A O 1
ATOM 806 N N . GLU A 1 106 ? -5.919 2.322 10.706 1.00 83.38 106 GLU A N 1
ATOM 807 C CA . GLU A 1 106 ? -4.580 1.724 10.644 1.00 83.38 106 GLU A CA 1
ATOM 808 C C . GLU A 1 106 ? -4.296 1.060 9.289 1.00 83.38 106 GLU A C 1
ATOM 810 O O . GLU A 1 106 ? -3.169 1.091 8.799 1.00 83.38 106 GLU A O 1
ATOM 815 N N . GLU A 1 107 ? -5.306 0.441 8.675 1.00 85.25 107 GLU A N 1
ATOM 816 C CA . GLU A 1 107 ? -5.175 -0.165 7.348 1.00 85.25 107 GLU A CA 1
ATOM 817 C C . GLU A 1 107 ? -5.067 0.902 6.258 1.00 85.25 107 GLU A C 1
ATOM 819 O O . GLU A 1 107 ? -4.215 0.785 5.379 1.00 85.25 107 GLU A O 1
ATOM 824 N N . ILE A 1 108 ? -5.875 1.965 6.340 1.00 88.75 108 ILE A N 1
ATOM 825 C CA . ILE A 1 108 ? -5.815 3.073 5.378 1.00 88.75 108 ILE A CA 1
ATOM 826 C C . ILE A 1 108 ? -4.462 3.785 5.430 1.00 88.75 108 ILE A C 1
ATOM 828 O O . ILE A 1 108 ? -3.918 4.089 4.374 1.00 88.75 108 ILE A O 1
ATOM 832 N N . GLU A 1 109 ? -3.899 4.024 6.617 1.00 88.88 109 GLU A N 1
ATOM 833 C CA . GLU A 1 109 ? -2.571 4.643 6.756 1.00 88.88 109 GLU A CA 1
ATOM 834 C C . GLU A 1 109 ? -1.474 3.788 6.098 1.00 88.88 109 GLU A C 1
ATOM 836 O O . GLU A 1 109 ? -0.631 4.309 5.372 1.00 88.88 109 GLU A O 1
ATOM 841 N N . LYS A 1 110 ? -1.526 2.458 6.251 1.00 87.75 110 LYS A N 1
ATOM 842 C CA . LYS A 1 110 ? -0.587 1.548 5.567 1.00 87.75 110 LYS A CA 1
ATOM 843 C C . LYS A 1 110 ? -0.767 1.558 4.049 1.00 87.75 110 LYS A C 1
ATOM 845 O O . LYS A 1 110 ? 0.216 1.496 3.314 1.00 87.75 110 LYS A O 1
ATOM 850 N N . LEU A 1 111 ? -2.011 1.601 3.572 1.00 88.75 111 LEU A N 1
ATOM 851 C CA . LEU A 1 111 ? -2.304 1.643 2.138 1.00 88.75 111 LEU A CA 1
ATOM 852 C C . LEU A 1 111 ? -1.904 2.983 1.519 1.00 88.75 111 LEU A C 1
ATOM 854 O O . LEU A 1 111 ? -1.439 2.993 0.386 1.00 88.75 111 LEU A O 1
ATOM 858 N N . GLU A 1 112 ? -2.010 4.088 2.255 1.00 89.88 112 GLU A N 1
ATOM 859 C CA . GLU A 1 112 ? -1.554 5.411 1.818 1.00 89.88 112 GLU A CA 1
ATOM 860 C C . GLU A 1 112 ? -0.055 5.420 1.488 1.00 89.88 112 GLU A C 1
ATOM 862 O O . GLU A 1 112 ? 0.335 5.926 0.436 1.00 89.88 112 GLU A O 1
ATOM 867 N N . GLU A 1 113 ? 0.784 4.793 2.320 1.00 88.19 113 GLU A N 1
ATOM 868 C CA . GLU A 1 113 ? 2.222 4.670 2.040 1.00 88.19 113 GLU A CA 1
ATOM 869 C C . GLU A 1 113 ? 2.506 3.891 0.748 1.00 88.19 113 GLU A C 1
ATOM 871 O O . GLU A 1 113 ? 3.429 4.219 0.001 1.00 88.19 113 GLU A O 1
ATOM 876 N N . ILE A 1 114 ? 1.723 2.847 0.477 1.00 87.50 114 ILE A N 1
ATOM 877 C CA . ILE A 1 114 ? 1.885 2.007 -0.715 1.00 87.50 114 ILE A CA 1
ATOM 878 C C . ILE A 1 114 ? 1.382 2.745 -1.951 1.00 87.50 114 ILE A C 1
ATOM 880 O O . ILE A 1 114 ? 2.073 2.767 -2.967 1.00 87.50 114 ILE A O 1
ATOM 884 N N . ILE A 1 115 ? 0.222 3.395 -1.854 1.00 89.25 115 ILE A N 1
ATOM 885 C CA . ILE A 1 115 ? -0.336 4.242 -2.911 1.00 89.25 115 ILE A CA 1
ATOM 886 C C . ILE A 1 115 ? 0.667 5.332 -3.292 1.00 89.25 115 ILE A C 1
ATOM 888 O O . ILE A 1 115 ? 0.897 5.541 -4.478 1.00 89.25 115 ILE A O 1
ATOM 892 N N . GLY A 1 116 ? 1.333 5.957 -2.316 1.00 87.38 116 GLY A N 1
ATOM 893 C CA . GLY A 1 116 ? 2.368 6.958 -2.579 1.00 87.38 116 GLY A CA 1
ATOM 894 C C . GLY A 1 116 ? 3.567 6.423 -3.372 1.00 87.38 116 GLY A C 1
ATOM 895 O O . GLY A 1 116 ? 4.137 7.157 -4.171 1.00 87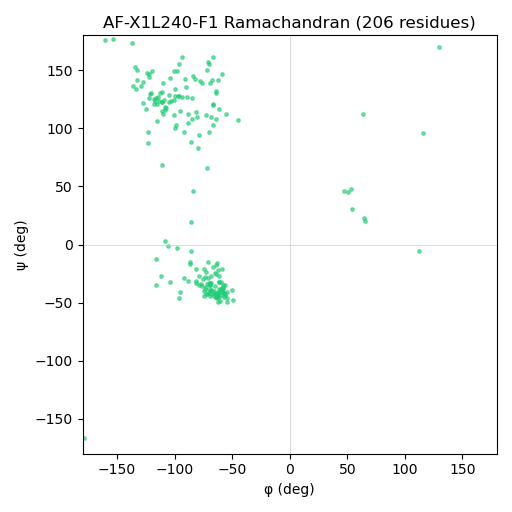.38 116 GLY A O 1
ATOM 896 N N . LYS A 1 117 ? 3.929 5.146 -3.197 1.00 83.62 117 LYS A N 1
ATOM 897 C CA . LYS A 1 117 ? 4.977 4.489 -4.002 1.00 83.62 117 LYS A CA 1
ATOM 898 C C . LYS A 1 117 ? 4.486 4.094 -5.392 1.00 83.62 117 LYS A C 1
ATOM 900 O O . LYS A 1 117 ? 5.261 4.106 -6.339 1.00 83.62 117 LYS A O 1
ATOM 905 N N . ILE A 1 118 ? 3.217 3.705 -5.513 1.00 83.69 118 ILE A N 1
ATOM 906 C CA . ILE A 1 118 ? 2.610 3.341 -6.799 1.00 83.69 118 ILE A CA 1
ATOM 907 C C . ILE A 1 118 ? 2.445 4.583 -7.680 1.00 83.69 118 ILE A C 1
ATOM 909 O O . ILE A 1 118 ? 2.720 4.521 -8.874 1.00 83.69 118 ILE A O 1
ATOM 913 N N . ASP A 1 119 ? 2.016 5.702 -7.095 1.00 83.81 119 ASP A N 1
ATOM 914 C CA . ASP A 1 119 ? 1.763 6.959 -7.801 1.00 83.81 119 ASP A CA 1
ATOM 915 C C . ASP A 1 119 ? 3.020 7.828 -7.967 1.00 83.81 119 ASP A C 1
ATOM 917 O O . ASP A 1 119 ? 2.928 9.036 -8.196 1.00 83.81 119 ASP A O 1
ATOM 921 N N . GLU A 1 120 ? 4.211 7.238 -7.846 1.00 82.25 120 GLU A N 1
ATOM 922 C CA . GLU A 1 120 ? 5.460 7.944 -8.108 1.00 82.25 120 GLU A CA 1
ATOM 923 C C . GLU A 1 120 ? 5.602 8.249 -9.611 1.00 82.25 120 GLU A C 1
ATOM 925 O O . GLU A 1 120 ? 5.277 7.435 -10.479 1.00 82.25 120 GLU A O 1
ATOM 930 N N . GLU A 1 121 ? 6.078 9.452 -9.934 1.00 76.75 121 GLU A N 1
ATOM 931 C CA . GLU A 1 121 ? 6.242 9.896 -11.316 1.00 76.75 121 GLU A CA 1
ATOM 932 C C . GLU A 1 121 ? 7.335 9.083 -12.026 1.00 76.75 121 GLU A C 1
ATOM 934 O O . GLU A 1 121 ? 8.507 9.089 -11.638 1.00 76.75 121 GLU A O 1
ATOM 939 N N . LEU A 1 122 ? 6.949 8.406 -13.110 1.00 80.94 122 LEU A N 1
ATOM 940 C CA . LEU A 1 122 ? 7.884 7.729 -14.001 1.00 80.94 122 LEU A CA 1
ATOM 941 C C . LEU A 1 122 ? 8.363 8.702 -15.079 1.00 80.94 122 LEU A C 1
ATOM 943 O O . LEU A 1 122 ? 7.653 8.991 -16.046 1.00 80.94 122 LEU A O 1
ATOM 947 N N . LEU A 1 123 ? 9.596 9.169 -14.934 1.00 81.56 123 LEU A N 1
ATOM 948 C CA . LEU A 1 123 ? 10.253 10.048 -15.890 1.00 81.56 123 LEU A CA 1
ATOM 949 C C . LEU A 1 123 ? 10.881 9.224 -17.016 1.00 81.56 123 LEU A C 1
ATOM 951 O O . LEU A 1 123 ? 11.389 8.126 -16.794 1.00 81.56 123 LEU A O 1
ATOM 955 N N . THR A 1 124 ? 10.869 9.769 -18.232 1.00 85.12 124 THR A N 1
ATOM 956 C CA . THR A 1 124 ? 11.573 9.179 -19.380 1.00 85.12 124 THR A CA 1
ATOM 957 C C . THR A 1 124 ? 12.889 9.913 -19.593 1.00 85.12 124 THR A C 1
ATOM 959 O O . THR A 1 124 ? 12.901 11.141 -19.690 1.00 85.12 124 THR A O 1
ATOM 962 N N . LYS A 1 125 ? 13.997 9.174 -19.668 1.00 86.12 125 LYS A N 1
ATOM 963 C CA . LYS A 1 125 ? 15.322 9.727 -19.956 1.00 86.12 125 LYS A CA 1
ATOM 964 C C . LYS A 1 125 ? 16.021 8.883 -21.014 1.00 86.12 125 LYS A C 1
ATOM 966 O O . LYS A 1 125 ? 16.046 7.656 -20.922 1.00 86.12 125 LYS A O 1
ATOM 971 N N . ASN A 1 126 ? 16.595 9.567 -21.999 1.00 87.31 126 ASN A N 1
ATOM 972 C CA . ASN A 1 126 ? 17.406 8.955 -23.042 1.00 87.31 126 ASN A CA 1
ATOM 973 C C . ASN A 1 126 ? 18.864 8.930 -22.593 1.00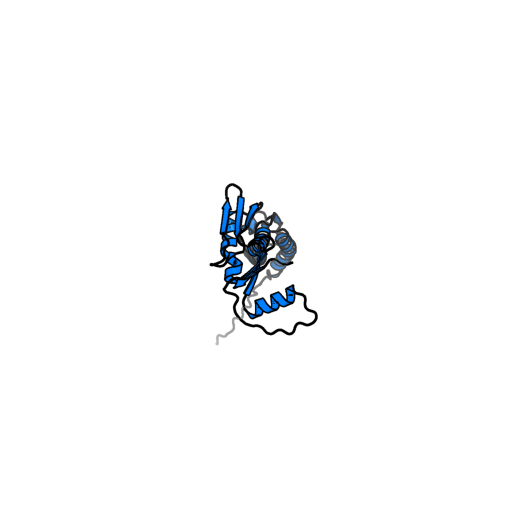 87.31 126 ASN A C 1
ATOM 975 O O . ASN A 1 126 ? 19.394 9.930 -22.100 1.00 87.31 126 ASN A O 1
ATOM 979 N N . PHE A 1 127 ? 19.511 7.796 -22.808 1.00 85.19 127 PHE A N 1
ATOM 980 C CA . PHE A 1 127 ? 20.924 7.598 -22.553 1.00 85.19 127 PHE A CA 1
ATOM 981 C C . PHE A 1 127 ? 21.607 7.160 -23.838 1.00 85.19 127 PHE A C 1
ATOM 983 O O . PHE A 1 127 ? 21.191 6.186 -24.459 1.00 85.19 127 PHE A O 1
ATOM 990 N N . LYS A 1 128 ? 22.659 7.874 -24.229 1.00 81.75 128 LYS A N 1
ATOM 991 C CA . LYS A 1 128 ? 23.479 7.489 -25.376 1.00 81.75 128 LYS A CA 1
ATOM 992 C C . LYS A 1 128 ? 24.430 6.368 -24.988 1.00 81.75 128 LYS A C 1
ATOM 994 O O . LYS A 1 128 ? 24.968 6.379 -23.880 1.00 81.75 128 LYS A O 1
ATOM 999 N N . ILE A 1 129 ? 24.613 5.426 -25.902 1.00 76.50 129 ILE A N 1
ATOM 1000 C CA . ILE A 1 129 ? 25.627 4.386 -25.809 1.00 76.50 129 ILE A CA 1
ATOM 1001 C C . ILE A 1 129 ? 26.693 4.707 -26.850 1.00 76.50 129 ILE A C 1
ATOM 1003 O O . ILE A 1 129 ? 26.407 4.711 -28.046 1.00 76.50 129 ILE A O 1
ATOM 1007 N N . ASP A 1 130 ? 27.905 5.001 -26.392 1.00 69.44 130 ASP A N 1
ATOM 1008 C CA . ASP A 1 130 ? 28.982 5.413 -27.287 1.00 69.44 130 ASP A CA 1
ATOM 1009 C C . ASP A 1 130 ? 29.826 4.213 -27.755 1.00 69.44 130 ASP A C 1
ATOM 1011 O O . ASP A 1 130 ? 30.360 4.261 -28.863 1.00 69.44 130 ASP A O 1
ATOM 1015 N N . ASN A 1 131 ? 29.942 3.138 -26.954 1.00 63.50 131 ASN A N 1
ATOM 1016 C CA . ASN A 1 131 ? 30.861 2.026 -27.237 1.00 63.50 131 ASN A CA 1
ATOM 1017 C C . ASN A 1 131 ? 30.202 0.660 -27.496 1.00 63.50 131 ASN A C 1
ATOM 1019 O O . ASN A 1 131 ? 30.905 -0.221 -27.982 1.00 63.50 131 ASN A O 1
ATOM 1023 N N . ALA A 1 132 ? 28.908 0.454 -27.217 1.00 59.78 132 ALA A N 1
ATOM 1024 C CA . ALA A 1 132 ? 28.247 -0.819 -27.531 1.00 59.78 132 ALA A CA 1
ATOM 1025 C C . ALA A 1 132 ? 27.847 -0.892 -29.012 1.00 59.78 132 ALA A C 1
ATOM 1027 O O . ALA A 1 132 ? 26.936 -0.187 -29.455 1.00 59.78 132 ALA A O 1
ATOM 1028 N N . ILE A 1 133 ? 28.529 -1.748 -29.772 1.00 60.09 133 ILE A N 1
ATOM 1029 C CA . ILE A 1 133 ? 28.344 -1.884 -31.230 1.00 60.09 133 ILE A CA 1
ATOM 1030 C C . ILE A 1 133 ? 27.715 -3.246 -31.568 1.00 60.09 133 ILE A C 1
ATOM 1032 O O . ILE A 1 133 ? 26.983 -3.365 -32.553 1.00 60.09 133 ILE A O 1
ATOM 1036 N N . ASP A 1 134 ? 27.936 -4.255 -30.717 1.00 67.44 134 ASP A N 1
ATOM 1037 C CA . ASP A 1 134 ? 27.499 -5.631 -30.942 1.00 67.44 134 ASP A CA 1
ATOM 1038 C C . ASP A 1 134 ? 26.221 -6.005 -30.178 1.00 67.44 134 ASP A C 1
ATOM 1040 O O . ASP A 1 134 ? 25.939 -5.550 -29.066 1.00 67.44 134 ASP A O 1
ATOM 1044 N N . LYS A 1 135 ? 25.440 -6.912 -30.777 1.00 69.44 135 LYS A N 1
ATOM 1045 C CA . LYS A 1 135 ? 24.162 -7.395 -30.227 1.00 69.44 135 LYS A CA 1
ATOM 1046 C C . LYS A 1 135 ? 24.314 -8.023 -28.834 1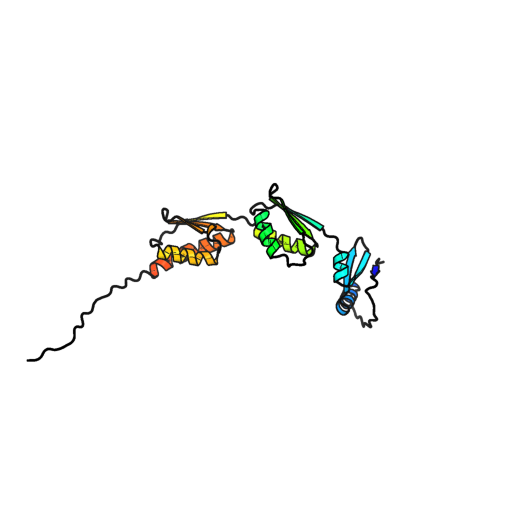.00 69.44 135 LYS A C 1
ATOM 1048 O O . LYS A 1 135 ? 23.424 -7.870 -28.000 1.00 69.44 135 LYS A O 1
ATOM 1053 N N . ASP A 1 136 ? 25.435 -8.692 -28.579 1.00 69.88 136 ASP A N 1
ATOM 1054 C CA . ASP A 1 136 ? 25.702 -9.374 -27.309 1.00 69.88 136 ASP A CA 1
ATOM 1055 C C . ASP A 1 136 ? 25.978 -8.383 -26.163 1.00 69.88 136 ASP A C 1
ATOM 1057 O O . ASP A 1 136 ? 25.561 -8.605 -25.024 1.00 69.88 136 ASP A O 1
ATOM 1061 N N . GLU A 1 137 ? 26.605 -7.240 -26.456 1.00 71.00 137 GLU A N 1
ATOM 1062 C CA . GLU A 1 137 ? 26.853 -6.175 -25.475 1.00 71.00 137 GLU A CA 1
ATOM 1063 C C . GLU A 1 137 ? 25.555 -5.466 -25.083 1.00 71.00 137 GLU A C 1
ATOM 1065 O O . GLU A 1 137 ? 25.319 -5.176 -23.907 1.00 71.00 137 GLU A O 1
ATOM 1070 N N . ILE A 1 138 ? 24.672 -5.254 -26.060 1.00 73.56 138 ILE A N 1
ATOM 1071 C CA . ILE A 1 138 ? 23.345 -4.671 -25.845 1.00 73.56 138 ILE A CA 1
ATOM 1072 C C . ILE A 1 138 ? 22.501 -5.566 -24.927 1.00 73.56 138 ILE A C 1
ATOM 1074 O O . ILE A 1 138 ? 21.847 -5.065 -24.008 1.00 73.56 138 ILE A O 1
ATOM 1078 N N . GLU A 1 139 ? 22.550 -6.886 -25.117 1.00 77.00 139 GLU A N 1
ATOM 1079 C CA . GLU A 1 139 ? 21.851 -7.843 -24.251 1.00 77.00 139 GLU A CA 1
ATOM 1080 C C . GLU A 1 139 ? 22.460 -7.933 -22.843 1.00 77.00 139 GLU A C 1
ATOM 1082 O O . GLU A 1 139 ? 21.730 -8.043 -21.850 1.00 77.00 139 GLU A O 1
ATOM 1087 N N . ALA A 1 140 ? 23.783 -7.798 -22.715 1.00 76.62 140 ALA A N 1
ATOM 1088 C CA . ALA A 1 140 ? 24.435 -7.702 -21.411 1.00 76.62 140 ALA A CA 1
ATOM 1089 C C . ALA A 1 140 ? 24.001 -6.434 -20.652 1.00 76.62 140 ALA A C 1
ATOM 1091 O O . ALA A 1 140 ? 23.697 -6.494 -19.456 1.00 76.62 140 ALA A O 1
ATOM 1092 N N . ILE A 1 141 ? 23.909 -5.291 -21.343 1.00 78.12 141 ILE A N 1
ATOM 1093 C CA . ILE A 1 141 ? 23.398 -4.041 -20.765 1.00 78.12 141 ILE A CA 1
ATOM 1094 C C . ILE A 1 141 ? 21.921 -4.197 -20.381 1.00 78.12 141 ILE A C 1
ATOM 1096 O O . ILE A 1 141 ? 21.554 -3.851 -19.256 1.00 78.12 141 ILE A O 1
ATOM 1100 N N . ARG A 1 142 ? 21.085 -4.787 -21.249 1.00 79.69 142 ARG A N 1
ATOM 1101 C CA . ARG A 1 142 ? 19.670 -5.086 -20.956 1.00 79.69 142 ARG A CA 1
ATOM 1102 C C . ARG A 1 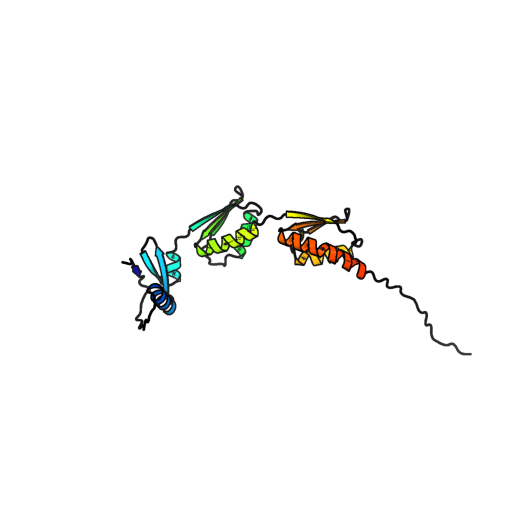142 ? 19.527 -5.914 -19.674 1.00 79.69 142 ARG A C 1
ATOM 1104 O O . ARG A 1 142 ? 18.719 -5.563 -18.812 1.00 79.69 142 ARG A O 1
ATOM 1111 N N . SER A 1 143 ? 20.344 -6.956 -19.528 1.00 81.75 143 SER A N 1
ATOM 1112 C CA . SER A 1 143 ? 20.348 -7.854 -18.364 1.00 81.75 143 SER A CA 1
ATOM 1113 C C . SER A 1 143 ? 20.841 -7.177 -17.082 1.00 81.75 143 SER A C 1
ATOM 1115 O O . SER A 1 143 ? 20.381 -7.489 -15.989 1.00 81.75 143 SER A O 1
ATOM 1117 N N . MET A 1 144 ? 21.773 -6.228 -17.176 1.00 80.31 144 MET A N 1
ATOM 1118 C CA . MET A 1 144 ? 22.217 -5.471 -16.001 1.00 80.31 144 MET A CA 1
ATOM 1119 C C . MET A 1 144 ? 21.199 -4.404 -15.585 1.00 80.31 144 MET A C 1
ATOM 1121 O O . MET A 1 144 ? 20.993 -4.179 -14.393 1.00 80.31 144 MET A O 1
ATOM 1125 N N . LEU A 1 145 ? 20.520 -3.775 -16.547 1.00 82.94 145 LEU A N 1
ATOM 1126 C CA . LEU A 1 145 ? 19.473 -2.790 -16.272 1.00 82.94 145 LEU A CA 1
ATOM 1127 C C . LEU A 1 145 ? 18.219 -3.418 -15.650 1.00 82.94 145 LEU A C 1
ATOM 1129 O O . LEU A 1 145 ? 17.543 -2.745 -14.869 1.00 82.94 145 LEU A O 1
ATOM 1133 N N . SER A 1 146 ? 17.943 -4.703 -15.908 1.00 83.56 146 SER A N 1
ATOM 1134 C CA . SER A 1 146 ? 16.820 -5.414 -15.280 1.00 83.56 146 SER A CA 1
ATOM 1135 C C . SER A 1 146 ? 16.945 -5.550 -13.759 1.00 83.56 146 SER A C 1
ATOM 1137 O O . SER A 1 146 ? 15.950 -5.799 -13.086 1.00 83.56 146 SER A O 1
ATOM 1139 N N . ILE A 1 147 ? 18.146 -5.366 -13.199 1.00 83.88 147 ILE A N 1
ATOM 1140 C CA . ILE A 1 147 ? 18.374 -5.357 -11.744 1.00 83.88 147 ILE A CA 1
ATOM 1141 C C . ILE A 1 147 ? 17.751 -4.112 -11.098 1.00 83.88 147 ILE A C 1
ATOM 1143 O O . ILE A 1 147 ? 17.312 -4.161 -9.952 1.00 83.88 147 ILE A O 1
ATOM 1147 N N . ILE A 1 148 ? 17.734 -2.989 -11.819 1.00 82.00 148 ILE A N 1
ATOM 1148 C CA . ILE A 1 148 ? 17.279 -1.692 -11.297 1.00 82.00 148 ILE A CA 1
ATOM 1149 C C . ILE A 1 148 ? 15.830 -1.460 -11.679 1.00 82.00 148 ILE A C 1
ATOM 1151 O O . ILE A 1 148 ? 15.036 -1.056 -10.842 1.00 82.00 148 ILE A O 1
ATOM 1155 N N . ILE A 1 149 ? 15.499 -1.724 -12.939 1.00 83.69 149 ILE A N 1
ATOM 1156 C CA . ILE A 1 149 ? 14.159 -1.555 -13.481 1.00 83.69 149 ILE A CA 1
ATOM 1157 C C . ILE A 1 149 ? 13.784 -2.920 -14.022 1.00 83.69 149 ILE A C 1
ATOM 1159 O O . ILE A 1 149 ? 14.235 -3.223 -15.114 1.00 83.69 149 ILE A O 1
ATOM 1163 N N . PRO A 1 150 ? 13.041 -3.765 -13.294 1.00 80.38 150 PRO A N 1
ATOM 1164 C CA . PRO A 1 150 ? 12.742 -5.133 -13.723 1.00 80.38 150 PRO A CA 1
ATOM 1165 C C . PRO A 1 150 ? 11.765 -5.191 -14.902 1.00 80.38 150 PRO A C 1
ATOM 1167 O O . PRO A 1 150 ? 11.863 -6.088 -15.738 1.00 80.38 150 PRO A O 1
ATOM 1170 N N . ASP A 1 151 ? 10.888 -4.198 -15.018 1.00 81.06 151 ASP A N 1
ATOM 1171 C CA . ASP A 1 151 ? 9.901 -4.076 -16.089 1.00 81.06 151 ASP A CA 1
ATOM 1172 C C . ASP A 1 151 ? 10.577 -3.821 -17.450 1.00 81.06 151 ASP A C 1
ATOM 1174 O O . ASP A 1 151 ? 11.326 -2.858 -17.619 1.00 81.06 151 ASP A O 1
ATOM 1178 N N . GLU A 1 152 ? 10.354 -4.714 -18.415 1.00 79.19 152 GLU A N 1
ATOM 1179 C CA . GLU A 1 152 ? 10.968 -4.638 -19.743 1.00 79.19 152 GLU A CA 1
ATOM 1180 C C . GLU A 1 152 ? 10.334 -3.556 -20.623 1.00 79.19 152 GLU A C 1
ATOM 1182 O O . GLU A 1 152 ? 11.039 -2.925 -21.410 1.00 79.19 152 GLU A O 1
ATOM 1187 N N . GLU A 1 153 ? 9.049 -3.247 -20.426 1.00 79.25 153 GLU A N 1
ATOM 1188 C CA . GLU A 1 153 ? 8.354 -2.185 -21.170 1.00 79.25 153 GLU A CA 1
ATOM 1189 C C . GLU A 1 153 ? 8.911 -0.793 -20.839 1.00 79.25 153 GLU A C 1
ATOM 1191 O O . GLU A 1 153 ? 8.774 0.163 -21.605 1.00 79.25 153 GLU A O 1
ATOM 1196 N N . ARG A 1 154 ? 9.598 -0.685 -19.700 1.00 83.44 154 ARG A N 1
ATOM 1197 C CA . ARG A 1 154 ? 10.288 0.519 -19.239 1.00 83.44 154 ARG A CA 1
ATOM 1198 C C . ARG A 1 154 ? 11.706 0.670 -19.789 1.00 83.44 154 ARG A C 1
ATOM 1200 O O . ARG A 1 154 ? 12.339 1.696 -19.532 1.00 83.44 154 ARG A O 1
ATOM 1207 N N . ARG A 1 155 ? 12.217 -0.327 -20.520 1.00 86.69 155 ARG A N 1
ATOM 1208 C CA . ARG A 1 155 ? 13.581 -0.359 -21.065 1.00 86.69 155 ARG A CA 1
ATOM 1209 C C . ARG A 1 155 ? 13.542 -0.537 -22.581 1.00 86.69 155 ARG A C 1
ATOM 1211 O O . ARG A 1 155 ? 13.622 -1.650 -23.100 1.00 86.69 155 ARG A O 1
ATOM 1218 N N . ILE A 1 156 ? 13.448 0.571 -23.305 1.00 84.00 156 ILE A N 1
ATOM 1219 C CA . ILE A 1 156 ? 13.428 0.558 -24.769 1.00 84.00 156 ILE A CA 1
ATOM 1220 C C . ILE A 1 156 ? 14.847 0.824 -25.271 1.00 84.00 156 ILE A C 1
ATOM 1222 O O . ILE A 1 156 ? 15.476 1.799 -24.874 1.00 84.00 156 ILE A O 1
ATOM 1226 N N . ILE A 1 157 ? 15.356 -0.037 -26.149 1.00 79.81 157 ILE A N 1
ATOM 1227 C CA . ILE A 1 157 ? 16.682 0.126 -26.758 1.00 79.81 157 ILE A CA 1
ATOM 1228 C C . ILE A 1 157 ? 16.493 0.450 -28.240 1.00 79.81 157 ILE A C 1
ATOM 1230 O O . ILE A 1 157 ? 15.996 -0.387 -28.996 1.00 79.81 157 ILE A O 1
ATOM 1234 N N . ASP A 1 158 ? 16.893 1.653 -28.650 1.00 79.56 158 ASP A N 1
ATOM 1235 C CA . ASP A 1 158 ? 16.953 2.071 -30.050 1.00 79.56 158 ASP A CA 1
ATOM 1236 C C . ASP A 1 158 ? 18.354 1.784 -30.607 1.00 79.56 158 ASP A C 1
ATOM 1238 O O . ASP A 1 158 ? 19.299 2.560 -30.457 1.00 79.56 158 ASP A O 1
ATOM 1242 N N . THR A 1 159 ? 18.475 0.643 -31.282 1.00 72.25 159 THR A N 1
ATOM 1243 C CA . THR A 1 159 ? 19.717 0.186 -31.927 1.00 72.25 159 THR A CA 1
ATOM 1244 C C . THR A 1 159 ? 20.091 0.992 -33.167 1.00 72.25 159 THR A C 1
ATOM 1246 O O . THR A 1 159 ? 21.225 0.908 -33.627 1.00 72.25 159 THR A O 1
ATOM 1249 N N . ARG A 1 160 ? 19.165 1.783 -33.726 1.00 76.19 160 ARG A N 1
ATOM 1250 C CA . ARG A 1 160 ? 19.444 2.642 -34.884 1.00 76.19 160 ARG A CA 1
ATOM 1251 C C . ARG A 1 160 ? 20.118 3.942 -34.469 1.00 76.19 160 ARG A C 1
ATOM 1253 O O . ARG A 1 160 ? 20.858 4.513 -35.263 1.00 76.19 160 ARG A O 1
ATOM 1260 N N . GLN A 1 161 ? 19.803 4.422 -33.269 1.00 72.06 161 GLN A N 1
ATOM 1261 C CA . GLN A 1 161 ? 20.331 5.670 -32.712 1.00 72.06 161 GLN A CA 1
ATOM 1262 C C . GLN A 1 161 ? 21.386 5.437 -31.624 1.00 72.06 161 GLN A C 1
ATOM 1264 O O . GLN A 1 161 ? 21.935 6.405 -31.109 1.00 72.06 161 GLN A O 1
ATOM 1269 N N . SER A 1 162 ? 21.682 4.174 -31.295 1.00 77.44 162 SER A N 1
ATOM 1270 C CA . SER A 1 162 ? 22.527 3.790 -30.158 1.00 77.44 162 SER A CA 1
ATOM 1271 C C . SER A 1 162 ? 22.072 4.466 -28.859 1.00 77.44 162 SER A C 1
ATOM 1273 O O . SER A 1 162 ? 22.874 5.008 -28.101 1.00 77.44 162 SER A O 1
ATOM 1275 N N . GLU A 1 163 ? 20.760 4.463 -28.606 1.00 82.31 163 GLU A N 1
ATOM 1276 C CA . GLU A 1 163 ? 20.164 5.069 -27.413 1.00 82.31 163 GLU A CA 1
ATOM 1277 C C . GLU A 1 163 ? 19.365 4.048 -26.598 1.00 82.31 163 GLU A C 1
ATOM 1279 O O . GLU A 1 163 ? 18.681 3.176 -27.133 1.00 82.31 163 GLU A O 1
ATOM 1284 N N . ILE A 1 164 ? 19.413 4.194 -25.276 1.00 84.81 164 ILE A N 1
ATOM 1285 C CA . ILE A 1 164 ? 18.542 3.496 -24.335 1.00 84.81 164 ILE A CA 1
ATOM 1286 C C . ILE A 1 164 ? 17.568 4.514 -23.760 1.00 84.81 164 ILE A C 1
ATOM 1288 O O . ILE A 1 164 ? 17.959 5.467 -23.086 1.00 84.81 164 ILE A O 1
ATOM 1292 N N . ILE A 1 165 ? 16.287 4.293 -24.011 1.00 87.62 165 ILE A N 1
ATOM 1293 C CA . ILE A 1 165 ? 15.192 5.062 -23.441 1.00 87.62 165 ILE A CA 1
ATOM 1294 C C . ILE A 1 165 ? 14.712 4.306 -22.209 1.00 87.62 165 ILE A C 1
ATOM 1296 O O . ILE A 1 165 ? 14.196 3.189 -22.295 1.00 87.62 165 ILE A O 1
ATOM 1300 N N . ILE A 1 166 ? 14.890 4.930 -21.053 1.00 88.62 166 ILE A N 1
ATOM 1301 C CA . ILE A 1 166 ? 14.493 4.362 -19.773 1.00 88.62 166 ILE A CA 1
ATOM 1302 C C . ILE A 1 166 ? 13.353 5.179 -19.190 1.00 88.62 166 ILE A C 1
ATOM 1304 O O . ILE A 1 166 ? 13.452 6.403 -19.082 1.00 88.62 166 ILE A O 1
ATOM 1308 N N . LYS A 1 167 ? 12.295 4.485 -18.773 1.00 85.88 167 LYS A N 1
ATOM 1309 C CA . LYS A 1 167 ? 11.174 5.056 -18.031 1.00 85.88 167 LYS A CA 1
ATOM 1310 C C . LYS A 1 167 ? 11.199 4.544 -16.592 1.00 85.88 167 LYS A C 1
ATOM 1312 O O . LYS A 1 167 ? 10.973 3.366 -16.353 1.00 85.88 167 LYS A O 1
ATOM 1317 N N . GLY A 1 168 ? 11.462 5.410 -15.625 1.00 85.00 168 GLY A N 1
ATOM 1318 C CA . GLY A 1 168 ? 11.641 4.992 -14.233 1.00 85.00 168 GLY A CA 1
ATOM 1319 C C . GLY A 1 168 ? 11.465 6.136 -13.250 1.00 85.00 168 GLY A C 1
ATOM 1320 O O . GLY A 1 168 ? 11.294 7.291 -13.646 1.00 85.00 168 GLY A O 1
ATOM 1321 N N . THR A 1 169 ? 11.523 5.824 -11.962 1.00 84.62 169 THR A N 1
ATOM 1322 C CA . THR A 1 169 ? 11.544 6.846 -10.914 1.00 84.62 169 THR A CA 1
ATOM 1323 C C . THR A 1 169 ? 12.838 7.655 -10.991 1.00 84.62 169 THR A C 1
ATOM 1325 O O . THR A 1 169 ? 13.852 7.234 -11.562 1.00 84.62 169 THR A O 1
ATOM 1328 N N . LYS A 1 170 ? 12.849 8.841 -10.379 1.00 83.94 170 LYS A N 1
ATOM 1329 C CA . LYS A 1 170 ? 14.042 9.702 -10.355 1.00 83.94 170 LYS A CA 1
ATOM 1330 C C . LYS A 1 170 ? 15.269 8.991 -9.771 1.00 83.94 170 LYS A C 1
ATOM 1332 O O . LYS A 1 170 ? 16.395 9.235 -10.209 1.00 83.94 170 LYS A O 1
ATOM 1337 N N . GLU A 1 171 ? 15.061 8.127 -8.783 1.00 84.94 171 GLU A N 1
ATOM 1338 C CA . GLU A 1 171 ? 16.135 7.387 -8.125 1.00 84.94 171 GLU A CA 1
ATOM 1339 C C . GLU A 1 171 ? 16.677 6.252 -9.006 1.00 84.94 171 GLU A C 1
ATOM 1341 O O . GLU A 1 171 ? 17.894 6.070 -9.095 1.00 84.94 171 GLU A O 1
ATOM 1346 N N . GLU A 1 172 ? 15.793 5.537 -9.708 1.00 85.94 172 GLU A N 1
ATOM 1347 C CA . GLU A 1 172 ? 16.167 4.528 -10.705 1.00 85.94 172 GLU A CA 1
ATOM 1348 C C . GLU A 1 172 ? 16.979 5.158 -11.839 1.00 85.94 172 GLU A C 1
ATOM 1350 O O . GLU A 1 172 ? 18.074 4.688 -12.149 1.00 85.94 172 GLU A O 1
ATOM 1355 N N . LEU A 1 173 ? 16.506 6.277 -12.399 1.00 86.56 173 LEU A N 1
ATOM 1356 C CA . LEU A 1 173 ? 17.203 6.987 -13.472 1.00 86.56 173 LEU A CA 1
ATOM 1357 C C . LEU A 1 173 ? 18.596 7.462 -13.057 1.00 86.56 173 LEU A C 1
ATOM 1359 O O . LEU A 1 173 ? 19.531 7.375 -13.852 1.00 86.56 173 LEU A O 1
ATOM 1363 N N . LYS A 1 174 ? 18.758 7.930 -11.815 1.00 87.19 174 LYS A N 1
ATOM 1364 C CA . LYS A 1 174 ? 20.067 8.339 -11.292 1.00 87.19 174 LYS A CA 1
ATOM 1365 C C . LYS A 1 174 ? 21.027 7.151 -11.175 1.00 87.19 174 LYS A C 1
ATOM 1367 O O . LYS A 1 174 ? 22.191 7.268 -11.549 1.00 87.19 174 LYS A O 1
ATOM 1372 N N . LYS A 1 175 ? 20.546 5.995 -10.700 1.00 87.06 175 LYS A N 1
ATOM 1373 C CA . LYS A 1 175 ? 21.351 4.761 -10.633 1.00 87.06 175 LYS A CA 1
ATOM 1374 C C . LYS A 1 175 ? 21.773 4.306 -12.030 1.00 87.06 175 LYS A C 1
ATOM 1376 O O . LYS A 1 175 ? 22.930 3.948 -12.228 1.00 87.06 175 LYS A O 1
ATOM 1381 N N . VAL A 1 176 ? 20.859 4.363 -12.997 1.00 86.19 176 VAL A N 1
ATOM 1382 C CA . VAL A 1 176 ? 21.144 4.034 -14.400 1.00 86.19 176 VAL A CA 1
ATOM 1383 C C . VAL A 1 176 ? 22.188 4.986 -14.995 1.00 86.19 176 VAL A C 1
ATOM 1385 O O . VAL A 1 176 ? 23.147 4.525 -15.609 1.00 86.19 176 VAL A O 1
ATOM 1388 N N . GLU A 1 177 ? 22.070 6.290 -14.746 1.00 85.25 177 GLU A N 1
ATOM 1389 C CA . GLU A 1 177 ? 23.029 7.307 -15.201 1.00 85.25 177 GLU A CA 1
ATOM 1390 C C . GLU A 1 177 ? 24.453 7.068 -14.681 1.00 85.25 177 GLU A C 1
ATOM 1392 O O . GLU A 1 177 ? 25.422 7.234 -15.419 1.00 85.25 177 GLU A O 1
ATOM 1397 N N . GLU A 1 178 ? 24.596 6.623 -13.432 1.00 84.50 178 GLU A N 1
ATOM 1398 C CA . GLU A 1 178 ? 25.899 6.282 -12.846 1.00 84.50 178 GLU A CA 1
ATOM 1399 C C . GLU A 1 178 ? 26.475 4.952 -13.361 1.00 84.50 178 GLU A C 1
ATOM 1401 O O . GLU A 1 178 ? 27.684 4.705 -13.243 1.00 84.50 178 GLU A O 1
ATOM 1406 N N . LEU A 1 179 ? 25.623 4.071 -13.890 1.00 82.69 179 LEU A N 1
ATOM 1407 C CA . LEU A 1 179 ? 26.003 2.731 -14.324 1.00 82.69 179 LEU A CA 1
ATOM 1408 C C . LEU A 1 179 ? 26.315 2.656 -15.810 1.00 82.69 179 LEU A C 1
ATOM 1410 O O . LEU A 1 179 ? 27.310 2.023 -16.150 1.00 82.69 179 LEU A O 1
ATOM 1414 N N . ILE A 1 180 ? 25.556 3.327 -16.677 1.00 79.62 180 ILE A N 1
ATOM 1415 C CA . ILE A 1 180 ? 25.755 3.277 -18.135 1.00 79.62 180 ILE A CA 1
ATOM 1416 C C . ILE A 1 180 ? 27.221 3.523 -18.540 1.00 79.62 180 ILE A C 1
ATOM 1418 O O . ILE A 1 180 ? 27.780 2.658 -19.213 1.00 79.62 180 ILE A O 1
ATOM 1422 N N . PRO A 1 181 ? 27.926 4.558 -18.034 1.00 77.00 181 PRO A N 1
ATOM 1423 C CA . PRO A 1 181 ? 29.337 4.777 -18.371 1.00 77.00 181 PRO A CA 1
ATOM 1424 C C . PRO A 1 181 ? 30.287 3.666 -17.890 1.00 77.00 181 PRO A C 1
ATOM 1426 O O . PRO A 1 181 ? 31.381 3.496 -18.428 1.00 77.00 181 PRO A O 1
ATOM 1429 N N . LYS A 1 182 ? 29.917 2.927 -16.835 1.00 74.00 182 LYS A N 1
ATOM 1430 C CA . LYS A 1 182 ? 30.700 1.794 -16.308 1.00 74.00 182 LYS A CA 1
ATOM 1431 C C . LYS A 1 182 ? 30.449 0.519 -17.108 1.00 74.00 182 LYS A C 1
ATOM 1433 O O . LYS A 1 182 ? 31.358 -0.300 -17.229 1.00 74.00 182 LYS A O 1
ATOM 1438 N N . LEU A 1 183 ? 29.231 0.352 -17.620 1.00 68.44 183 LEU A N 1
ATOM 1439 C CA . LEU A 1 183 ? 28.851 -0.780 -18.462 1.00 68.44 183 LEU A CA 1
ATOM 1440 C C . LEU A 1 183 ? 29.477 -0.654 -19.853 1.00 68.44 183 LEU A C 1
ATOM 1442 O O . LEU A 1 183 ? 30.078 -1.613 -20.330 1.00 68.44 183 LEU A O 1
ATOM 1446 N N . ASP A 1 184 ? 29.452 0.553 -20.416 1.00 63.69 184 ASP A N 1
ATOM 1447 C CA . ASP A 1 184 ? 30.023 0.884 -21.726 1.00 63.69 184 ASP A CA 1
ATOM 1448 C C . ASP A 1 184 ? 31.550 0.640 -21.782 1.00 63.69 184 ASP A C 1
ATOM 1450 O O . ASP A 1 184 ? 32.080 0.186 -22.787 1.00 63.69 184 ASP A O 1
ATOM 1454 N N . LYS A 1 185 ? 32.272 0.818 -20.660 1.00 61.84 185 LYS A N 1
ATOM 1455 C CA . LYS A 1 185 ? 33.715 0.496 -20.547 1.00 61.84 185 LYS A CA 1
ATOM 1456 C C . LYS A 1 185 ? 34.033 -0.987 -20.342 1.00 61.84 185 LYS A C 1
ATOM 1458 O O . LYS A 1 185 ? 35.146 -1.417 -20.640 1.00 61.84 185 LYS A O 1
ATOM 1463 N N . ARG A 1 186 ? 33.114 -1.756 -19.747 1.00 53.44 186 ARG A N 1
ATOM 1464 C CA . ARG A 1 186 ? 33.316 -3.191 -19.477 1.00 53.44 186 ARG A CA 1
ATOM 1465 C C . ARG A 1 186 ? 33.109 -4.040 -20.726 1.00 53.44 186 ARG A C 1
ATOM 1467 O O . ARG A 1 186 ? 33.820 -5.028 -20.880 1.00 53.44 186 ARG A O 1
ATOM 1474 N N . ALA A 1 187 ? 32.180 -3.641 -21.591 1.00 50.53 187 ALA A N 1
ATOM 1475 C CA . ALA A 1 187 ? 31.916 -4.288 -22.872 1.00 50.53 187 ALA A CA 1
ATOM 1476 C C . ALA A 1 187 ? 33.202 -4.389 -23.727 1.00 50.53 187 ALA A C 1
ATOM 1478 O O . ALA A 1 187 ? 33.653 -5.489 -24.040 1.00 50.53 187 ALA A O 1
ATOM 1479 N N . THR A 1 188 ? 33.933 -3.277 -23.876 1.00 49.94 188 THR A N 1
ATOM 1480 C CA . THR A 1 188 ? 35.203 -3.198 -24.630 1.00 49.94 188 THR A CA 1
ATOM 1481 C C . THR A 1 188 ? 36.345 -4.077 -24.081 1.00 49.94 188 THR A C 1
ATOM 1483 O O . THR A 1 188 ? 37.300 -4.378 -24.795 1.00 49.94 188 THR A O 1
ATOM 1486 N N . GLN A 1 189 ? 36.316 -4.482 -22.804 1.00 46.66 189 GLN A N 1
ATOM 1487 C CA . GLN A 1 189 ? 37.374 -5.321 -22.212 1.00 46.66 189 GLN A CA 1
ATOM 1488 C C . GLN A 1 189 ? 37.149 -6.827 -22.421 1.00 46.66 189 GLN A C 1
ATOM 1490 O O . GLN A 1 189 ? 38.084 -7.602 -22.223 1.00 46.66 189 GLN A O 1
ATOM 1495 N N . MET A 1 190 ? 35.942 -7.252 -22.815 1.00 47.53 190 MET A N 1
ATOM 1496 C CA . MET A 1 190 ? 35.649 -8.657 -23.132 1.00 47.53 190 MET A CA 1
ATOM 1497 C C . MET A 1 190 ? 35.974 -9.023 -24.586 1.00 47.53 190 MET A C 1
ATOM 1499 O O . MET A 1 190 ? 36.162 -10.202 -24.881 1.00 47.53 190 MET A O 1
ATOM 1503 N N . SER A 1 191 ? 36.140 -8.038 -25.472 1.00 43.44 191 SER A N 1
ATOM 1504 C CA . SER A 1 191 ? 36.743 -8.200 -26.799 1.00 43.44 191 SER A CA 1
ATOM 1505 C C . SER A 1 191 ? 38.260 -8.427 -26.696 1.00 43.44 191 SER A C 1
ATOM 1507 O O . SER A 1 191 ? 39.065 -7.594 -27.105 1.00 43.44 191 SER A O 1
ATOM 1509 N N . ILE A 1 192 ? 38.680 -9.555 -26.119 1.00 51.62 192 ILE A N 1
ATOM 1510 C CA . ILE A 1 192 ? 40.043 -10.061 -26.312 1.00 51.62 192 ILE A CA 1
ATOM 1511 C C . ILE A 1 192 ? 40.013 -10.939 -27.563 1.00 51.62 192 ILE A C 1
ATOM 1513 O O . ILE A 1 192 ? 39.396 -12.003 -27.572 1.00 51.62 192 ILE A O 1
ATOM 1517 N N . GLU A 1 193 ? 40.684 -10.475 -28.620 1.00 41.19 193 GLU A N 1
ATOM 1518 C CA . GLU A 1 193 ? 41.040 -11.255 -29.809 1.00 41.19 193 GLU A CA 1
ATOM 1519 C C . GLU A 1 193 ? 41.605 -12.626 -29.391 1.00 41.19 193 GLU A C 1
ATOM 1521 O O . GLU A 1 193 ? 42.751 -12.732 -28.950 1.00 41.19 193 GLU A O 1
ATOM 1526 N N . ILE A 1 194 ? 40.845 -13.706 -29.585 1.00 38.19 194 ILE A N 1
ATOM 1527 C CA . ILE A 1 194 ? 41.435 -15.044 -29.645 1.00 38.19 194 ILE A CA 1
ATOM 1528 C C . ILE A 1 194 ? 42.007 -15.195 -31.058 1.00 38.19 194 ILE A C 1
ATOM 1530 O O . ILE A 1 194 ? 41.367 -15.749 -31.950 1.00 38.19 194 ILE A O 1
ATOM 1534 N N . LYS A 1 195 ? 43.223 -14.683 -31.291 1.00 46.19 195 LYS A N 1
ATOM 1535 C CA . LYS A 1 195 ? 44.022 -15.135 -32.438 1.00 46.19 195 LYS A CA 1
ATOM 1536 C C . LYS A 1 195 ? 44.477 -16.557 -32.149 1.00 46.19 195 LYS A C 1
ATOM 1538 O O . LYS A 1 195 ? 45.456 -16.779 -31.441 1.00 46.19 195 LYS A O 1
ATOM 1543 N N . ILE A 1 196 ? 43.740 -17.519 -32.690 1.00 45.78 196 ILE A N 1
ATOM 1544 C CA . ILE A 1 196 ? 44.190 -18.904 -32.779 1.00 45.78 196 ILE A CA 1
ATOM 1545 C C . ILE A 1 196 ? 45.417 -18.896 -33.697 1.00 45.78 196 ILE A C 1
ATOM 1547 O O . ILE A 1 196 ? 45.298 -18.664 -34.897 1.00 45.78 196 ILE A O 1
ATOM 1551 N N . ILE A 1 197 ? 46.605 -19.090 -33.128 1.00 45.22 197 ILE A N 1
ATOM 1552 C CA . ILE A 1 197 ? 47.773 -19.490 -33.911 1.00 45.22 197 ILE A CA 1
ATOM 1553 C C . ILE A 1 197 ? 47.685 -21.010 -34.009 1.00 45.22 197 ILE A C 1
ATOM 1555 O O . ILE A 1 197 ? 47.877 -21.706 -33.011 1.00 45.22 197 ILE A O 1
ATOM 1559 N N . GLU A 1 198 ? 47.354 -21.520 -35.193 1.00 36.56 198 GLU A N 1
ATOM 1560 C CA . GLU A 1 198 ? 47.547 -22.934 -35.512 1.00 36.56 198 GLU A CA 1
ATOM 1561 C C . GLU A 1 198 ? 49.044 -23.247 -35.425 1.00 36.56 198 GLU A C 1
ATOM 1563 O O . GLU A 1 198 ? 49.860 -22.694 -36.164 1.00 36.56 198 GLU A O 1
ATOM 1568 N N . ILE A 1 199 ? 49.417 -24.118 -34.489 1.00 49.41 199 ILE A N 1
ATOM 1569 C CA . ILE A 1 199 ? 50.720 -24.774 -34.496 1.00 49.41 199 ILE A CA 1
ATOM 1570 C C . ILE A 1 199 ? 50.476 -26.149 -35.108 1.00 49.41 199 ILE A C 1
ATOM 1572 O O . ILE A 1 199 ? 49.950 -27.040 -34.440 1.00 49.41 199 ILE A O 1
ATOM 1576 N N . ASP A 1 200 ? 50.845 -26.315 -36.376 1.00 47.44 200 ASP A N 1
ATOM 1577 C CA . ASP A 1 200 ? 50.878 -27.626 -37.016 1.00 47.44 200 ASP A CA 1
ATOM 1578 C C . ASP A 1 200 ? 51.969 -28.480 -36.360 1.00 47.44 200 ASP A C 1
ATOM 1580 O O . ASP A 1 200 ? 53.168 -28.318 -36.594 1.00 47.44 200 ASP A O 1
ATOM 1584 N N . LEU A 1 201 ? 51.538 -29.398 -35.499 1.00 46.56 201 LEU A N 1
ATOM 1585 C CA . LEU A 1 201 ? 52.360 -30.449 -34.909 1.00 46.56 201 LEU A CA 1
ATOM 1586 C C . LEU A 1 201 ? 51.904 -31.796 -35.476 1.00 46.56 201 LEU A C 1
ATOM 1588 O O . LEU A 1 201 ? 51.359 -32.647 -34.775 1.00 46.56 201 LEU A O 1
ATOM 1592 N N . THR A 1 202 ? 52.148 -32.011 -36.767 1.00 42.75 202 THR A N 1
ATOM 1593 C CA . THR A 1 202 ? 52.068 -33.348 -37.364 1.00 42.75 202 THR A CA 1
ATOM 1594 C C . THR A 1 202 ? 53.337 -34.128 -37.024 1.00 42.75 202 THR A C 1
ATOM 1596 O O . THR A 1 202 ? 54.381 -34.038 -37.665 1.00 42.75 202 THR A O 1
ATOM 1599 N N . SER A 1 203 ? 53.244 -34.896 -35.940 1.00 44.84 203 SER A N 1
ATOM 1600 C CA . SER A 1 203 ? 54.204 -35.943 -35.597 1.00 44.84 203 SER A CA 1
ATOM 1601 C C . SER A 1 203 ? 53.985 -37.188 -36.466 1.00 44.84 203 SER A C 1
ATOM 1603 O O . SER A 1 203 ? 52.854 -37.644 -36.590 1.00 44.84 203 SER A O 1
ATOM 1605 N N . GLY A 1 204 ? 55.075 -37.820 -36.922 1.00 39.34 204 GLY A N 1
ATOM 1606 C CA . GLY A 1 204 ? 55.148 -39.287 -37.005 1.00 39.34 204 GLY A CA 1
ATOM 1607 C C . GLY A 1 204 ? 55.278 -39.954 -38.384 1.00 39.34 204 GLY A C 1
ATOM 1608 O O . GLY A 1 204 ? 54.285 -40.343 -38.975 1.00 39.34 204 GLY A O 1
ATOM 1609 N N . LYS A 1 205 ? 56.534 -40.255 -38.750 1.00 43.38 205 LYS A N 1
ATOM 1610 C CA . LYS A 1 205 ? 57.051 -41.596 -39.118 1.00 43.38 205 LYS A CA 1
ATOM 1611 C C . LYS A 1 205 ? 56.485 -42.317 -40.364 1.00 43.38 205 LYS A C 1
ATOM 1613 O O . LYS A 1 205 ? 55.444 -42.953 -40.288 1.00 43.38 205 LYS A O 1
ATOM 1618 N N . GLU A 1 206 ? 57.331 -42.462 -41.390 1.00 34.41 206 GLU A N 1
ATOM 1619 C CA . GLU A 1 206 ? 57.392 -43.667 -42.237 1.00 34.41 206 GLU A CA 1
ATOM 1620 C C . GLU A 1 206 ? 58.850 -44.135 -42.416 1.00 34.41 206 GLU A C 1
ATOM 1622 O O . GLU A 1 206 ? 59.781 -43.332 -42.449 1.00 34.41 206 GLU A O 1
ATOM 1627 N N . LEU A 1 207 ? 59.018 -45.460 -42.419 1.00 37.72 207 LEU A N 1
ATOM 1628 C CA . LEU A 1 207 ? 60.261 -46.234 -42.481 1.00 37.72 207 LEU A CA 1
ATOM 1629 C C . LEU A 1 207 ? 60.636 -46.538 -43.939 1.00 37.72 207 LEU A C 1
ATOM 1631 O O . LEU A 1 207 ? 59.749 -46.938 -44.688 1.00 37.72 207 LEU A O 1
ATOM 1635 N N . VAL A 1 208 ? 61.935 -46.510 -44.269 1.00 40.09 208 VAL A N 1
ATOM 1636 C CA . VAL A 1 208 ? 62.602 -47.496 -45.150 1.00 40.09 208 VAL A CA 1
ATOM 1637 C C . VAL A 1 208 ? 63.999 -47.757 -44.603 1.00 40.09 208 VAL A C 1
ATOM 1639 O O . VAL A 1 208 ? 64.705 -46.761 -44.327 1.00 40.09 208 VAL A O 1
#

Foldseek 3Di:
DQAEDEDPQDDDDDDDDDDPDDPVRVVVVVCVVSQKDWDADPRYIYIDHPVVRQVVQAKDKDKAAADADAQVVLVVVVVVVDPDPAPWDWDADRVRSMIIIIHGPVVVVVSVVVSVVRRAHWDKDKDAQDQDLDPVLVVVLLVVLCVLVVDVVQWDQDNVRRITIGTGHPVSVVVNVVCRVVSSVVSVVVPDDPPDDDDPPDDDDDDD

Solvent-accessible surface area (backbone atoms only — not comparable to full-atom values): 12697 Å² total; per-residue (Å²): 137,84,48,73,47,74,41,90,79,70,74,87,88,85,89,82,89,86,73,99,65,53,73,66,60,53,47,52,52,53,26,61,76,68,58,30,36,70,45,75,57,95,82,29,39,38,38,27,42,46,76,57,34,61,69,71,53,71,68,46,74,48,79,44,80,46,87,61,38,53,20,63,62,52,44,59,57,48,59,74,68,53,58,94,83,59,78,61,50,78,46,58,38,72,90,76,23,23,36,41,40,33,17,47,69,73,57,49,56,56,48,50,60,50,48,57,64,60,38,47,61,66,47,76,49,79,40,81,52,92,67,66,83,50,74,69,46,51,51,52,48,53,61,58,46,36,76,75,49,68,57,60,92,33,55,45,72,41,81,89,77,36,30,38,40,38,48,31,40,72,67,49,49,51,53,47,64,69,38,51,70,56,51,45,59,50,52,66,68,70,71,66,83,79,76,79,76,85,77,90,76,86,80,81,89,87,89,132

InterPro domains:
  IPR005644 NolW-like [PF03958] (61-120)
  IPR011662 Secretin/TonB, short N-terminal domain [PF07660] (3-49)
  IPR011662 Secretin/TonB, short N-terminal domain [SM00965] (2-50)
  IPR038591 NolW-like superfamily [G3DSA:3.30.1370.120] (57-121)
  IPR050810 Bacterial Secretion System Channel Protein [PTHR30332] (1-140)

Secondary structure (DSSP, 8-state):
--EEEE-TT---------SS--HHHHHHHHHHHHTEEEEEETTEEEEEEHHHHHHHSPPEEEEEE-SSS-HHHHHHHHHHHS-TT-S-EEEEETTTTEEEEEE-HHHHHHHHHHHHHHT---EEEEEE-SS--SHHHHHHHHHHHTTT---STTEEEETTTTEEEEEE-HHHHHHHHHHHHHHHHHHHHH------------------

pLDDT: mean 77.59, std 13.74, range [34.41, 93.5]

Radius of gyration: 31.84 Å; Cα contacts (8 Å, |Δi|>4): 247; chains: 1; bounding box: 82×59×87 Å

Nearest PDB structures (foldseek):
  4ec5-assembly3_B  TM=3.245E-01  e=5.859E-09  Pseudomonas aeruginosa PAO1
  4e9j-assembly3_B  TM=3.286E-01  e=2.749E-08  Pseudomonas aeruginosa PAO1
  5zdh-assembly1_A  TM=4.490E-01  e=3.867E-06  Escherichia coli ETEC H10407
  6i1y-assembly1_A  TM=4.418E-01  e=3.635E-06  Vibrio vulnificus
  8axn-assembly1_0  TM=4.683E-01  e=1.787E-04  Shigella flexneri

Organism: NCBI:txid412755

Sequence (208 aa):
GINMVVDDSVTGKITLNLREVSFKDALDLILKLKGLDYTEVSNILIIAQKELVEGYKKPITRIFELKNATAEGAKGILDSYVKEGARVNIVADARLNTLIVTGSKEEIEKLEEIIGKIDEELLTKNFKIDNAIDKDEIEAIRSMLSIIIPDEERRIIDTRQSEIIIKGTKEELKKVEELIPKLDKRATQMSIEIKIIEIDLTSGKELV